Protein AF-A0A0F6AHN9-F1 (afdb_monomer_lite)

Secondary structure (DSSP, 8-state):
------HHHHHHHHHHHHHHHHHHHHHHHHHHHHHHHHHHH--HHHHHHHHHHHHHHHHHHHHHHHHHHHS-HHHHSSHHHHHHHHHHHHHHHHHHHHHHHHHHHHHHHHHHHHHHHHHHHHHHHHHHHIIIIIS-GGG-TT--HHHHHHHTT--HHHHHHHHHHTS--SSHHHHHHHHHHHHHHHHHT-GGGTT--HHHHHHHTT-SSHHHHHHHHHHHHSS-HHHHHHHHS--

Radius of gyration: 36.48 Å; chains: 1; bounding box: 87×46×93 Å

InterPro domains:
  IPR009057 Homedomain-like superfamily [SSF46689] (179-231)
  IPR018060 AraC-like, DNA binding HTH domain [PF12833] (149-231)
  IPR018060 AraC-like, DNA binding HTH domain [PS01124] (129-231)
  IPR018060 AraC-like, DNA binding HTH domain [SM00342] (142-229)
  IPR018062 HTH domain AraC-type, conserved site [PS00041] (180-225)

Foldseek 3Di:
DDPDDCVVVVVVVVVVVVVVVVVVVVVVVVLVVVLVVQCVPDDPVSVVLSVVLVVQLVVLVVVLVVVLVPDPPVCNPPPNVVVSVVVSVVSNVVSVVVSVVVVVVVVVVVVVVVVVVVVVLVVVLVVLCCVCPVVVCLLALPDDLVVVCVVVVHDSVSVQVSCCPVVVAPGPVRSSLLNLLVQLLVLLLDPVNVPPDCQNSCNSSNHPGNPVNQVSNCVNPVDGSVVSSCVNPVD

Structure (mmCIF, N/CA/C/O backbone):
data_AF-A0A0F6AHN9-F1
#
_entry.id   AF-A0A0F6AHN9-F1
#
loop_
_atom_site.group_PDB
_atom_site.id
_atom_site.type_symbol
_atom_site.label_atom_id
_atom_site.label_alt_id
_atom_site.label_comp_id
_atom_site.label_asym_id
_atom_site.label_entity_id
_atom_site.label_seq_id
_atom_site.pdbx_PDB_ins_code
_atom_site.Cartn_x
_atom_site.Cartn_y
_atom_site.Cartn_z
_atom_site.occupancy
_atom_site.B_iso_or_equiv
_atom_site.auth_seq_id
_atom_site.auth_comp_id
_atom_site.auth_asym_id
_atom_site.auth_atom_id
_atom_site.pdbx_PDB_model_num
ATOM 1 N N . MET A 1 1 ? 64.463 35.620 -46.774 1.00 38.00 1 MET A N 1
ATOM 2 C CA . MET A 1 1 ? 63.728 34.362 -47.013 1.00 38.00 1 MET A CA 1
ATOM 3 C C . MET A 1 1 ? 63.941 33.495 -45.772 1.00 38.00 1 MET A C 1
ATOM 5 O O . MET A 1 1 ? 64.991 32.886 -45.654 1.00 38.00 1 MET A O 1
ATOM 9 N N . TRP A 1 2 ? 63.049 33.567 -44.778 1.00 45.78 2 TRP A N 1
ATOM 10 C CA . TRP A 1 2 ? 63.126 32.729 -43.571 1.00 45.78 2 TRP A CA 1
ATOM 11 C C . TRP A 1 2 ? 62.349 31.440 -43.848 1.00 45.78 2 TRP A C 1
ATOM 13 O O . TRP A 1 2 ? 61.128 31.487 -43.983 1.00 45.78 2 TRP A O 1
ATOM 23 N N . GLN A 1 3 ? 63.041 30.309 -43.981 1.00 54.91 3 GLN A N 1
ATOM 24 C CA . GLN A 1 3 ? 62.399 28.996 -43.953 1.00 54.91 3 GLN A CA 1
ATOM 25 C C . GLN A 1 3 ? 62.101 28.675 -42.486 1.00 54.91 3 GLN A C 1
ATOM 27 O O . GLN A 1 3 ? 62.992 28.300 -41.730 1.00 54.91 3 GLN A O 1
ATOM 32 N N . LEU A 1 4 ? 60.860 28.913 -42.057 1.00 57.06 4 LEU A N 1
ATOM 33 C CA . LEU A 1 4 ? 60.370 28.442 -40.763 1.00 57.06 4 LEU A CA 1
ATOM 34 C C . LEU A 1 4 ? 60.454 26.912 -40.754 1.00 57.06 4 LEU A C 1
ATOM 36 O O . LEU A 1 4 ? 59.826 26.252 -41.576 1.00 57.06 4 LEU A O 1
ATOM 40 N N . GLN A 1 5 ? 61.260 26.369 -39.847 1.00 62.03 5 GLN A N 1
ATOM 41 C CA . GLN A 1 5 ? 61.467 24.938 -39.669 1.00 62.03 5 GLN A CA 1
ATOM 42 C C . GLN A 1 5 ? 60.164 24.296 -39.160 1.00 62.03 5 GLN A C 1
ATOM 44 O O . GLN A 1 5 ? 59.741 24.525 -38.027 1.00 62.03 5 GLN A O 1
ATOM 49 N N . THR A 1 6 ? 59.485 23.547 -40.030 1.00 65.75 6 THR A N 1
ATOM 50 C CA . THR A 1 6 ? 58.149 22.961 -39.811 1.00 65.75 6 THR A CA 1
ATOM 51 C C . THR A 1 6 ? 58.178 21.589 -39.121 1.00 65.75 6 THR A C 1
ATOM 53 O O . THR A 1 6 ? 57.131 20.968 -38.954 1.00 65.75 6 THR A O 1
ATOM 56 N N . ASP A 1 7 ? 59.343 21.120 -38.665 1.00 71.19 7 ASP A N 1
ATOM 57 C CA . ASP A 1 7 ? 59.536 19.776 -38.088 1.00 71.19 7 ASP A CA 1
ATOM 58 C C . ASP A 1 7 ? 58.710 19.520 -36.815 1.00 71.19 7 ASP A C 1
ATOM 60 O O . ASP A 1 7 ? 58.308 18.395 -36.526 1.00 71.19 7 ASP A O 1
ATOM 64 N N . TRP A 1 8 ? 58.402 20.566 -36.048 1.00 79.62 8 TRP A N 1
ATOM 65 C CA . TRP A 1 8 ? 57.555 20.439 -34.861 1.00 79.62 8 TRP A CA 1
ATOM 66 C C . TRP A 1 8 ? 56.072 20.244 -35.217 1.00 79.62 8 TRP A C 1
ATOM 68 O O . TRP A 1 8 ? 55.343 19.618 -34.450 1.00 79.62 8 TRP A O 1
ATOM 78 N N . LEU A 1 9 ? 55.623 20.731 -36.383 1.00 74.81 9 LEU A N 1
ATOM 79 C CA . LEU A 1 9 ? 54.243 20.555 -36.850 1.00 74.81 9 LEU A CA 1
ATOM 80 C C . LEU A 1 9 ? 53.981 19.107 -37.257 1.00 74.81 9 LEU A C 1
ATOM 82 O O . LEU A 1 9 ? 52.927 18.570 -36.931 1.00 74.81 9 LEU A O 1
ATOM 86 N N . SER A 1 10 ? 54.929 18.453 -37.930 1.00 74.56 10 SER A N 1
ATOM 87 C CA . SER A 1 10 ? 54.780 17.045 -38.316 1.00 74.56 10 SER A CA 1
ATOM 88 C C . SER A 1 10 ? 54.773 16.126 -37.093 1.00 74.56 10 SER A C 1
ATOM 90 O O . SER A 1 10 ? 53.906 15.261 -36.989 1.00 74.56 10 SER A O 1
ATOM 92 N N . ALA A 1 11 ? 55.660 16.363 -36.120 1.00 77.25 11 ALA A N 1
ATOM 93 C CA . ALA A 1 11 ? 55.652 15.645 -34.847 1.00 77.25 11 ALA A CA 1
ATOM 94 C C . ALA A 1 11 ? 54.325 15.837 -34.087 1.00 77.25 11 ALA A C 1
ATOM 96 O O . ALA A 1 11 ? 53.743 14.866 -33.601 1.00 77.25 11 ALA A O 1
ATOM 97 N N . LEU A 1 12 ? 53.809 17.071 -34.040 1.00 78.44 12 LEU A N 1
ATOM 98 C CA . LEU A 1 12 ? 52.525 17.388 -33.413 1.00 78.44 12 LEU A CA 1
ATOM 99 C C . LEU A 1 12 ? 51.356 16.661 -34.098 1.00 78.44 12 LEU A C 1
ATOM 101 O O . LEU A 1 12 ? 50.512 16.083 -33.415 1.00 78.44 12 LEU A O 1
ATOM 105 N N . ILE A 1 13 ? 51.314 16.658 -35.434 1.00 72.12 13 ILE A N 1
ATOM 106 C CA . ILE A 1 13 ? 50.273 15.973 -36.216 1.00 72.12 13 ILE A CA 1
ATOM 107 C C . ILE A 1 13 ? 50.297 14.463 -35.949 1.00 72.12 13 ILE A C 1
ATOM 109 O O . ILE A 1 13 ? 49.237 13.864 -35.755 1.00 72.12 13 ILE A O 1
ATOM 113 N N . THR A 1 14 ? 51.480 13.849 -35.873 1.00 75.69 14 THR A N 1
ATOM 114 C CA . THR A 1 14 ? 51.617 12.416 -35.572 1.00 75.69 14 THR A CA 1
ATOM 115 C C . THR A 1 14 ? 51.084 12.088 -34.179 1.00 75.69 14 THR A C 1
ATOM 117 O O . THR A 1 14 ? 50.223 11.217 -34.051 1.00 75.69 14 THR A O 1
ATOM 120 N N . VAL A 1 15 ? 51.494 12.839 -33.150 1.00 80.94 15 VAL A N 1
ATOM 121 C CA . VAL A 1 15 ? 51.013 12.644 -31.769 1.00 80.94 15 VAL A CA 1
ATOM 122 C C . VAL A 1 15 ? 49.493 12.836 -31.674 1.00 80.94 15 VAL A C 1
ATOM 124 O O . VAL A 1 15 ? 48.799 12.057 -31.014 1.00 80.94 15 VAL A O 1
ATOM 127 N N . LEU A 1 16 ? 48.938 13.831 -32.369 1.00 70.38 16 LEU A N 1
ATOM 128 C CA . LEU A 1 16 ? 47.488 14.032 -32.442 1.00 70.38 16 LEU A CA 1
ATOM 129 C C . LEU A 1 16 ? 46.780 12.857 -33.135 1.00 70.38 16 LEU A C 1
ATOM 131 O O . LEU A 1 16 ? 45.736 12.407 -32.670 1.00 70.38 16 LEU A O 1
ATOM 135 N N . SER A 1 17 ? 47.350 12.306 -34.207 1.00 69.25 17 SER A N 1
ATOM 136 C CA . SER A 1 17 ? 46.753 11.159 -34.903 1.00 69.25 17 SER A CA 1
ATOM 137 C C . SER A 1 17 ? 46.754 9.883 -34.051 1.00 69.25 17 SER A C 1
ATOM 139 O O . SER A 1 17 ? 45.745 9.176 -33.999 1.00 69.25 17 SER A O 1
ATOM 141 N N . GLU A 1 18 ? 47.839 9.623 -33.317 1.00 77.06 18 GLU A N 1
ATOM 142 C CA . GLU A 1 18 ? 47.951 8.463 -32.429 1.00 77.06 18 GLU A CA 1
ATOM 143 C C . GLU A 1 18 ? 47.018 8.583 -31.220 1.00 77.06 18 GLU A C 1
ATOM 145 O O . GLU A 1 18 ? 46.343 7.621 -30.853 1.00 77.06 18 GLU A O 1
ATOM 150 N N . THR A 1 19 ? 46.896 9.776 -30.632 1.00 73.25 19 THR A N 1
ATOM 151 C CA . THR A 1 19 ? 45.957 10.011 -29.521 1.00 73.25 19 THR A CA 1
ATOM 152 C C . THR A 1 19 ? 44.501 9.849 -29.956 1.00 73.25 19 THR A C 1
ATOM 154 O O . THR A 1 19 ? 43.723 9.223 -29.235 1.00 73.25 19 THR A O 1
ATOM 157 N N . ILE A 1 20 ? 44.127 10.309 -31.155 1.00 72.25 20 ILE A N 1
ATOM 158 C CA . ILE A 1 20 ? 42.795 10.068 -31.738 1.00 72.25 20 ILE A CA 1
ATOM 159 C C . ILE A 1 20 ? 42.558 8.565 -31.975 1.00 72.25 20 ILE A C 1
ATOM 161 O O . ILE A 1 20 ? 41.462 8.062 -31.705 1.00 72.25 20 ILE A O 1
ATOM 165 N N . ALA A 1 21 ? 43.567 7.815 -32.428 1.00 70.44 21 ALA A N 1
ATOM 166 C CA . ALA A 1 21 ? 43.470 6.363 -32.611 1.00 70.44 21 ALA A CA 1
ATOM 167 C C . ALA A 1 21 ? 43.275 5.609 -31.275 1.00 70.44 21 ALA A C 1
ATOM 169 O O . ALA A 1 21 ? 42.463 4.683 -31.176 1.00 70.44 21 ALA A O 1
ATOM 170 N N . ILE A 1 22 ? 43.956 6.037 -30.210 1.00 75.62 22 ILE A N 1
ATOM 171 C CA . ILE A 1 22 ? 43.796 5.460 -28.864 1.00 75.62 22 ILE A CA 1
ATOM 172 C C . ILE A 1 22 ? 42.429 5.833 -28.268 1.00 75.62 22 ILE A C 1
ATOM 174 O O . ILE A 1 22 ? 41.749 4.991 -27.684 1.00 75.62 22 ILE A O 1
ATOM 178 N N . LEU A 1 23 ? 41.977 7.074 -28.454 1.00 65.44 23 LEU A N 1
ATOM 179 C CA . LEU A 1 23 ? 40.663 7.520 -27.981 1.00 65.44 23 LEU A CA 1
ATOM 180 C C . LEU A 1 23 ? 39.518 6.802 -28.708 1.00 65.44 23 LEU A C 1
ATOM 182 O O . LEU A 1 23 ? 38.562 6.372 -28.066 1.00 65.44 23 LEU A O 1
ATOM 186 N N . SER A 1 24 ? 39.622 6.616 -30.026 1.00 71.94 24 SER A N 1
ATOM 187 C CA . SER A 1 24 ? 38.607 5.904 -30.819 1.00 71.94 24 SER A CA 1
ATOM 188 C C . SER A 1 24 ? 38.522 4.416 -30.467 1.00 71.94 24 SER A C 1
ATOM 190 O O . SER A 1 24 ? 37.421 3.889 -30.287 1.00 71.94 24 SER A O 1
ATOM 192 N N . SER A 1 25 ? 39.663 3.746 -30.276 1.00 74.19 25 SER A N 1
ATOM 193 C CA . SER A 1 25 ? 39.696 2.363 -29.778 1.00 74.19 25 SER A CA 1
ATOM 194 C C . SER A 1 25 ? 39.172 2.247 -28.339 1.00 74.19 25 SER A C 1
ATOM 196 O O . SER A 1 25 ? 38.421 1.318 -28.034 1.00 74.19 25 SER A O 1
ATOM 198 N N . GLY A 1 26 ? 39.453 3.229 -27.477 1.00 74.75 26 GLY A N 1
ATOM 199 C CA . GLY A 1 26 ? 38.872 3.328 -26.136 1.00 74.75 26 GLY A CA 1
ATOM 200 C C . GLY A 1 26 ? 37.348 3.495 -26.143 1.00 74.75 26 GLY A C 1
ATOM 201 O O . GLY A 1 26 ? 36.651 2.824 -25.380 1.00 74.75 26 GLY A O 1
ATOM 202 N N . MET A 1 27 ? 36.804 4.325 -27.039 1.00 72.12 27 MET A N 1
ATOM 203 C CA . MET A 1 27 ? 35.352 4.495 -27.179 1.00 72.12 27 MET A CA 1
ATOM 204 C C . MET A 1 27 ? 34.653 3.212 -27.639 1.00 72.12 27 MET A C 1
ATOM 206 O O . MET A 1 27 ? 33.570 2.905 -27.143 1.00 72.12 27 MET A O 1
ATOM 210 N N . LEU A 1 28 ? 35.274 2.433 -28.529 1.00 71.44 28 LEU A N 1
ATOM 211 C CA . LEU A 1 28 ? 34.763 1.123 -28.952 1.00 71.44 28 LEU A CA 1
ATOM 212 C C . LEU A 1 28 ? 34.687 0.134 -27.781 1.00 71.44 28 LEU A C 1
ATOM 214 O O . LEU A 1 28 ? 33.677 -0.552 -27.618 1.00 71.44 28 LEU A O 1
ATOM 218 N N . ILE A 1 29 ? 35.721 0.097 -26.936 1.00 74.88 29 ILE A N 1
ATOM 219 C CA . ILE A 1 29 ? 35.755 -0.760 -25.742 1.00 74.88 29 ILE A CA 1
ATOM 220 C C . ILE A 1 29 ? 34.685 -0.328 -24.736 1.00 74.88 29 ILE A C 1
ATOM 222 O O . ILE A 1 29 ? 33.989 -1.181 -24.191 1.00 74.88 29 ILE A O 1
ATOM 226 N N . LEU A 1 30 ? 34.506 0.978 -24.517 1.00 72.06 30 LEU A N 1
ATOM 227 C CA . LEU A 1 30 ? 33.471 1.499 -23.622 1.00 72.06 30 LEU A CA 1
ATOM 228 C C . LEU A 1 30 ? 32.062 1.215 -24.147 1.00 72.06 30 LEU A C 1
ATOM 230 O O . LEU A 1 30 ? 31.221 0.756 -23.380 1.00 72.06 30 LEU A O 1
ATOM 234 N N . ALA A 1 31 ? 31.815 1.404 -25.446 1.00 70.12 31 ALA A N 1
ATOM 235 C CA . ALA A 1 31 ? 30.532 1.085 -26.069 1.00 70.12 31 ALA A CA 1
ATOM 236 C C . ALA A 1 31 ? 30.208 -0.416 -25.964 1.00 70.12 31 ALA A C 1
ATOM 238 O O . ALA A 1 31 ? 29.073 -0.793 -25.659 1.00 70.12 31 ALA A O 1
ATOM 239 N N . PHE A 1 32 ? 31.212 -1.276 -26.160 1.00 73.25 32 PHE A N 1
ATOM 240 C CA . PHE A 1 32 ? 31.074 -2.720 -25.983 1.00 73.25 32 PHE A CA 1
ATOM 241 C C . PHE A 1 32 ? 30.826 -3.097 -24.515 1.00 73.25 32 PHE A C 1
ATOM 243 O O . PHE A 1 32 ? 29.909 -3.863 -24.215 1.00 73.25 32 PHE A O 1
ATOM 250 N N . TRP A 1 33 ? 31.603 -2.529 -23.591 1.00 76.75 33 TRP A N 1
ATOM 251 C CA . TRP A 1 33 ? 31.489 -2.776 -22.155 1.00 76.75 33 TRP A CA 1
ATOM 252 C C . TRP A 1 33 ? 30.146 -2.308 -21.592 1.00 76.75 33 TRP A C 1
ATOM 254 O O . TRP A 1 33 ? 29.514 -3.017 -20.809 1.00 76.75 33 TRP A O 1
ATOM 264 N N . GLU A 1 34 ? 29.671 -1.138 -22.013 1.00 74.00 34 GLU A N 1
ATOM 265 C CA . GLU A 1 34 ? 28.370 -0.610 -21.619 1.00 74.00 34 GLU A CA 1
ATOM 266 C C . GLU A 1 34 ? 27.237 -1.466 -22.195 1.00 74.00 34 GLU A C 1
ATOM 268 O O . GLU A 1 34 ? 26.322 -1.844 -21.461 1.00 74.00 34 GLU A O 1
ATOM 273 N N . GLY A 1 35 ? 27.342 -1.886 -23.461 1.00 69.81 35 GLY A N 1
ATOM 274 C CA . GLY A 1 35 ? 26.417 -2.848 -24.062 1.00 69.81 35 GLY A CA 1
ATOM 275 C C . GLY A 1 35 ? 26.351 -4.169 -23.285 1.00 69.81 35 GLY A C 1
ATOM 276 O O . GLY A 1 35 ? 25.259 -4.652 -22.973 1.00 69.81 35 GLY A O 1
ATOM 277 N N . TYR A 1 36 ? 27.505 -4.719 -22.900 1.00 71.75 36 TYR A N 1
ATOM 278 C CA . TYR A 1 36 ? 27.616 -5.955 -22.121 1.00 71.75 36 TYR A CA 1
ATOM 279 C C . TYR A 1 36 ? 27.039 -5.817 -20.702 1.00 71.75 36 TYR A C 1
ATOM 281 O O . TYR A 1 36 ? 26.213 -6.631 -20.274 1.00 71.75 36 TYR A O 1
ATOM 289 N N . ARG A 1 37 ? 27.411 -4.751 -19.985 1.00 73.88 37 ARG A N 1
ATOM 290 C CA . ARG A 1 37 ? 26.926 -4.453 -18.628 1.00 73.88 37 ARG A CA 1
ATOM 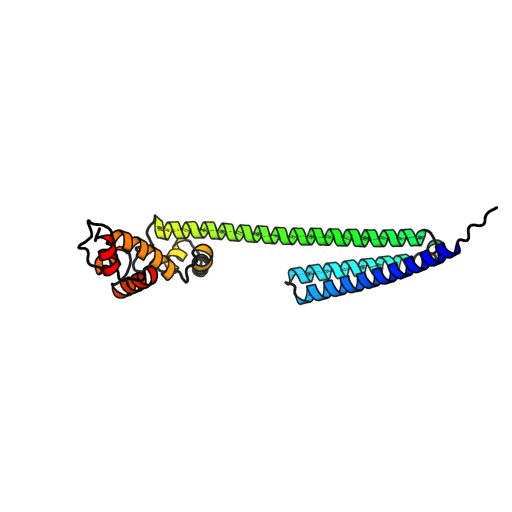291 C C . ARG A 1 37 ? 25.412 -4.246 -18.601 1.00 73.88 37 ARG A C 1
ATOM 293 O O . ARG A 1 37 ? 24.737 -4.724 -17.681 1.00 73.88 37 ARG A O 1
ATOM 300 N N . VAL A 1 38 ? 24.867 -3.549 -19.598 1.00 65.75 38 VAL A N 1
ATOM 301 C CA . VAL A 1 38 ? 23.418 -3.360 -19.711 1.00 65.75 38 VAL A CA 1
ATOM 302 C C . VAL A 1 38 ? 22.744 -4.697 -20.008 1.00 65.75 38 VAL A C 1
ATOM 304 O O . VAL A 1 38 ? 21.758 -5.009 -19.355 1.00 65.75 38 VAL A O 1
ATOM 307 N N . LEU A 1 39 ? 23.290 -5.557 -20.876 1.00 65.94 39 LEU A N 1
ATOM 308 C CA . LEU A 1 39 ? 22.703 -6.881 -21.134 1.00 65.94 39 LEU A CA 1
ATOM 309 C C . LEU A 1 39 ? 22.625 -7.777 -19.882 1.00 65.94 39 LEU A C 1
ATOM 311 O O . LEU A 1 39 ? 21.668 -8.549 -19.744 1.00 65.94 39 LEU A O 1
ATOM 315 N N . GLN A 1 40 ? 23.599 -7.684 -18.973 1.00 65.31 40 GLN A N 1
ATOM 316 C CA . GLN A 1 40 ? 23.618 -8.473 -17.735 1.00 65.31 40 GLN A CA 1
ATOM 317 C C . GLN A 1 40 ? 22.621 -7.990 -16.674 1.00 65.31 40 GLN A C 1
ATOM 319 O O . GLN A 1 40 ? 22.058 -8.821 -15.969 1.00 65.31 40 GLN A O 1
ATOM 324 N N . SER A 1 41 ? 22.383 -6.680 -16.566 1.00 56.38 41 SER A N 1
ATOM 325 C CA . SER A 1 41 ? 21.564 -6.092 -15.489 1.00 56.38 41 SER A CA 1
ATOM 326 C C . SER A 1 41 ? 20.163 -5.628 -15.922 1.00 56.38 41 SER A C 1
ATOM 328 O O . SER A 1 41 ? 19.405 -5.111 -15.105 1.00 56.38 41 SER A O 1
ATOM 330 N N . ALA A 1 42 ? 19.800 -5.818 -17.194 1.00 59.03 42 ALA A N 1
ATOM 331 C CA . ALA A 1 42 ? 18.591 -5.255 -17.791 1.00 59.03 42 ALA A CA 1
ATOM 332 C C . ALA A 1 42 ? 17.332 -6.135 -17.726 1.00 59.03 42 ALA A C 1
ATOM 334 O O . ALA A 1 42 ? 17.351 -7.330 -18.032 1.00 59.03 42 ALA A O 1
ATOM 335 N N . ASN A 1 43 ? 16.193 -5.465 -17.525 1.00 64.56 43 ASN A N 1
ATOM 336 C CA . ASN A 1 43 ? 14.857 -5.985 -17.833 1.00 64.56 43 ASN A CA 1
ATOM 337 C C . ASN A 1 43 ? 14.710 -6.310 -19.338 1.00 64.56 43 ASN A C 1
ATOM 339 O O . ASN A 1 43 ? 15.402 -5.739 -20.185 1.00 64.56 43 ASN A O 1
ATOM 343 N N . MET A 1 44 ? 13.762 -7.184 -19.705 1.00 63.41 44 MET A N 1
ATOM 344 C CA . MET A 1 44 ? 13.571 -7.666 -21.091 1.00 63.41 44 MET A CA 1
ATOM 345 C C . MET A 1 44 ? 13.459 -6.540 -22.136 1.00 63.41 44 MET A C 1
ATOM 347 O O . MET A 1 44 ? 13.977 -6.669 -23.244 1.00 63.41 44 MET A O 1
ATOM 351 N N . THR A 1 45 ? 12.835 -5.414 -21.784 1.00 65.50 45 THR A N 1
ATOM 352 C CA . THR A 1 45 ? 12.731 -4.227 -22.649 1.00 65.50 45 THR A CA 1
ATOM 353 C C . THR A 1 45 ? 14.084 -3.542 -22.863 1.00 65.50 45 THR A C 1
ATOM 355 O O . THR A 1 45 ? 14.440 -3.215 -23.992 1.00 65.50 45 THR A O 1
ATOM 358 N N . GLN A 1 46 ? 14.879 -3.378 -21.804 1.00 66.50 46 GLN A N 1
ATOM 359 C CA . GLN A 1 46 ? 16.205 -2.759 -21.878 1.00 66.50 46 GLN A CA 1
ATOM 360 C C . GLN A 1 46 ? 17.183 -3.615 -22.696 1.00 66.50 46 GLN A C 1
ATOM 362 O O . GLN A 1 46 ? 17.930 -3.070 -23.503 1.00 66.50 46 GLN A O 1
ATOM 367 N N . ARG A 1 47 ? 17.106 -4.950 -22.591 1.00 67.94 47 ARG A N 1
ATOM 368 C CA . ARG A 1 47 ? 17.881 -5.863 -23.451 1.00 67.94 47 ARG A CA 1
ATOM 369 C C . ARG A 1 47 ? 17.576 -5.668 -24.935 1.00 67.94 47 ARG A C 1
ATOM 371 O O . ARG A 1 47 ? 18.503 -5.598 -25.736 1.00 67.94 47 ARG A O 1
ATOM 378 N N . LYS A 1 48 ? 16.295 -5.548 -25.309 1.00 71.50 48 LYS A N 1
ATOM 379 C CA . LYS A 1 48 ? 15.896 -5.290 -26.705 1.00 71.50 48 LYS A CA 1
ATOM 380 C C . LYS A 1 48 ? 16.454 -3.961 -27.217 1.00 71.50 48 LYS A C 1
ATOM 382 O O . LYS A 1 48 ? 16.981 -3.924 -28.321 1.00 71.50 48 LYS A O 1
ATOM 387 N N . ILE A 1 49 ? 16.405 -2.904 -26.405 1.00 69.25 49 ILE A N 1
ATOM 388 C CA . ILE A 1 49 ? 16.950 -1.582 -26.757 1.00 69.25 49 ILE A CA 1
ATOM 389 C C . ILE A 1 49 ? 18.465 -1.649 -26.983 1.00 69.25 49 ILE A C 1
ATOM 391 O O . ILE A 1 49 ? 18.957 -1.152 -27.993 1.00 69.25 49 ILE A O 1
ATOM 395 N N . THR A 1 50 ? 19.201 -2.303 -26.084 1.00 73.19 50 THR A N 1
ATOM 396 C CA . THR A 1 50 ? 20.653 -2.470 -26.223 1.00 73.19 50 THR A CA 1
ATOM 397 C C . THR A 1 50 ? 21.021 -3.311 -27.443 1.00 73.19 50 THR A C 1
ATOM 399 O O . THR A 1 50 ? 21.979 -2.980 -28.136 1.00 73.19 50 THR A O 1
ATOM 402 N N . MET A 1 51 ? 20.244 -4.353 -27.763 1.00 70.62 51 MET A N 1
ATOM 403 C CA . MET A 1 51 ? 20.445 -5.136 -28.988 1.00 70.62 51 MET A CA 1
ATOM 404 C C . MET A 1 51 ? 20.189 -4.308 -30.253 1.00 70.62 51 MET A C 1
ATOM 406 O O . MET A 1 51 ? 20.991 -4.365 -31.182 1.00 70.62 51 MET A O 1
ATOM 410 N N . VAL A 1 52 ? 19.126 -3.494 -30.279 1.00 74.06 52 VAL A N 1
ATOM 411 C CA . VAL A 1 52 ? 18.855 -2.576 -31.398 1.00 74.06 52 VAL A CA 1
ATOM 412 C C . VAL A 1 52 ? 20.003 -1.577 -31.560 1.00 74.06 52 VAL A C 1
ATOM 414 O O . VAL A 1 52 ? 20.500 -1.411 -32.672 1.00 74.06 52 VAL A O 1
ATOM 417 N N . TYR A 1 53 ? 20.502 -0.991 -30.468 1.00 75.38 53 TYR A N 1
ATOM 418 C CA . TYR A 1 53 ? 21.659 -0.093 -30.509 1.00 75.38 53 TYR A CA 1
ATOM 419 C C . TYR A 1 53 ? 22.904 -0.771 -31.086 1.00 75.38 53 TYR A C 1
ATOM 421 O O . TYR A 1 53 ? 23.472 -0.273 -32.059 1.00 75.38 53 TYR A O 1
ATOM 429 N N . LEU A 1 54 ? 23.286 -1.932 -30.544 1.00 75.38 54 LEU A N 1
ATOM 430 C CA . LEU A 1 54 ? 24.466 -2.666 -30.998 1.00 75.38 54 LEU A CA 1
ATOM 431 C C . LEU A 1 54 ? 24.344 -3.042 -32.481 1.00 75.38 54 LEU A C 1
ATOM 433 O O . LEU A 1 54 ? 25.300 -2.889 -33.236 1.00 75.38 54 LEU A O 1
ATOM 437 N N . SER A 1 55 ? 23.151 -3.457 -32.919 1.00 78.38 55 SER A N 1
ATOM 438 C CA . SER A 1 55 ? 22.891 -3.753 -34.331 1.00 78.38 55 SER A CA 1
ATOM 439 C C . SER A 1 55 ? 22.997 -2.509 -35.221 1.00 78.38 55 SER A C 1
ATOM 441 O O . SER A 1 55 ? 23.633 -2.573 -36.268 1.00 78.38 55 SER A O 1
ATOM 443 N N . SER A 1 56 ? 22.469 -1.356 -34.791 1.00 74.50 56 SER A N 1
ATOM 444 C CA . SER A 1 56 ? 22.567 -0.097 -35.543 1.00 74.50 56 SER A CA 1
ATOM 445 C C . SER A 1 56 ? 24.010 0.405 -35.652 1.00 74.50 56 SER A C 1
ATOM 447 O O . SER A 1 56 ? 24.425 0.885 -36.706 1.00 74.50 56 SER A O 1
ATOM 449 N N . PHE A 1 57 ? 24.801 0.214 -34.594 1.00 73.75 57 PHE A N 1
ATOM 450 C CA . PHE A 1 57 ? 26.218 0.554 -34.562 1.00 73.75 57 PHE A CA 1
ATOM 451 C C . PHE A 1 57 ? 27.033 -0.342 -35.504 1.00 73.75 57 PHE A C 1
ATOM 453 O O . PHE A 1 57 ? 27.830 0.155 -36.298 1.00 73.75 57 PHE A O 1
ATOM 460 N N . LEU A 1 58 ? 26.778 -1.654 -35.492 1.00 75.69 58 LEU A N 1
ATOM 461 C CA . LEU A 1 58 ? 27.409 -2.593 -36.423 1.00 75.69 58 LEU A CA 1
ATOM 462 C C . LEU A 1 58 ? 27.051 -2.282 -37.881 1.00 75.69 58 LEU A C 1
ATOM 464 O O . LEU A 1 58 ? 27.935 -2.268 -38.733 1.00 75.69 58 LEU A O 1
ATOM 468 N N . VAL A 1 59 ? 25.783 -1.973 -38.167 1.00 78.38 59 VAL A N 1
ATOM 469 C CA . VAL A 1 59 ? 25.341 -1.565 -39.511 1.00 78.38 59 VAL A CA 1
ATOM 470 C C . VAL A 1 59 ? 26.044 -0.280 -39.957 1.00 78.38 59 VAL A C 1
ATOM 472 O O . VAL A 1 59 ? 26.477 -0.200 -41.105 1.00 78.38 59 VAL A O 1
ATOM 475 N N . SER A 1 60 ? 26.228 0.694 -39.060 1.00 71.81 60 SER A N 1
ATOM 476 C CA . SER A 1 60 ? 27.002 1.908 -39.350 1.00 71.81 60 SER A CA 1
ATOM 477 C C . SER A 1 60 ? 28.447 1.586 -39.733 1.00 71.81 60 SER A C 1
ATOM 479 O O . SER A 1 60 ? 28.942 2.105 -40.731 1.00 71.81 60 SER A O 1
ATOM 481 N N . ILE A 1 61 ? 29.124 0.722 -38.969 1.00 72.94 61 ILE A N 1
ATOM 482 C CA . ILE A 1 61 ? 30.514 0.325 -39.247 1.00 72.94 61 ILE A CA 1
ATOM 483 C C . ILE A 1 61 ? 30.611 -0.379 -40.604 1.00 72.94 61 ILE A C 1
ATOM 485 O O . ILE A 1 61 ? 31.460 -0.027 -41.423 1.00 72.94 61 ILE A O 1
ATOM 489 N N . ILE A 1 62 ? 29.722 -1.342 -40.861 1.00 76.12 62 ILE A N 1
ATOM 490 C CA . ILE A 1 62 ? 29.703 -2.110 -42.112 1.00 76.12 62 ILE A CA 1
ATOM 491 C C . ILE A 1 62 ? 29.426 -1.191 -43.307 1.00 76.12 62 ILE A C 1
ATOM 493 O O . ILE A 1 62 ? 30.095 -1.311 -44.329 1.00 76.12 62 ILE A O 1
ATOM 497 N N . SER A 1 63 ? 28.490 -0.246 -43.173 1.00 75.19 63 SER A N 1
ATOM 498 C CA . SER A 1 63 ? 28.177 0.737 -44.216 1.00 75.19 63 SER A CA 1
ATOM 499 C C . SER A 1 63 ? 29.405 1.574 -44.589 1.00 75.19 63 SER A C 1
ATOM 501 O O . SER A 1 63 ? 29.760 1.667 -45.763 1.00 75.19 63 SER A O 1
ATOM 503 N N . VAL A 1 64 ? 30.127 2.099 -43.591 1.00 71.00 64 VAL A N 1
ATOM 504 C CA . VAL A 1 64 ? 31.357 2.879 -43.813 1.00 71.00 64 VAL A CA 1
ATOM 505 C C . VAL A 1 64 ? 32.447 2.030 -44.477 1.00 71.00 64 VAL A C 1
ATOM 507 O O . VAL A 1 64 ? 33.083 2.492 -45.424 1.00 71.00 64 VAL A O 1
ATOM 510 N N . MET A 1 65 ? 32.634 0.778 -44.039 1.00 73.44 65 MET A N 1
ATOM 511 C CA . MET A 1 65 ? 33.597 -0.142 -44.659 1.00 73.44 65 MET A CA 1
ATOM 512 C C . MET A 1 65 ? 33.251 -0.448 -46.123 1.00 73.44 65 MET A C 1
ATOM 514 O O . MET A 1 65 ? 34.138 -0.454 -46.975 1.00 73.44 65 MET A O 1
ATOM 518 N N . LEU A 1 66 ? 31.974 -0.673 -46.435 1.00 76.69 66 LEU A N 1
ATOM 519 C CA . LEU A 1 66 ? 31.522 -1.026 -47.782 1.00 76.69 66 LEU A CA 1
ATOM 520 C C . LEU A 1 66 ? 31.681 0.148 -48.757 1.00 76.69 66 LEU A C 1
ATOM 522 O O . LEU A 1 66 ? 32.142 -0.043 -49.885 1.00 76.69 66 LEU A O 1
ATOM 526 N N . ILE A 1 67 ? 31.377 1.369 -48.306 1.00 72.81 67 ILE A N 1
ATOM 527 C CA . ILE A 1 67 ? 31.593 2.589 -49.093 1.00 72.81 67 ILE A CA 1
ATOM 528 C C . ILE A 1 67 ? 33.094 2.812 -49.335 1.00 72.81 67 ILE A C 1
ATOM 530 O O . ILE A 1 67 ? 33.486 3.103 -50.463 1.00 72.81 67 ILE A O 1
ATOM 534 N N . ALA A 1 68 ? 33.941 2.612 -48.319 1.00 69.81 68 ALA A N 1
ATOM 535 C CA . ALA A 1 68 ? 35.391 2.769 -48.451 1.00 69.81 68 ALA A CA 1
ATOM 536 C C . ALA A 1 68 ? 36.013 1.789 -49.463 1.00 69.81 68 ALA A C 1
ATOM 538 O O . ALA A 1 68 ? 36.925 2.164 -50.195 1.00 69.81 68 ALA A O 1
ATOM 539 N N . VAL A 1 69 ? 35.508 0.552 -49.534 1.00 74.62 69 VAL A N 1
ATOM 540 C CA . VAL A 1 69 ? 35.962 -0.459 -50.509 1.00 74.62 69 VAL A CA 1
ATOM 541 C C . VAL A 1 69 ? 35.440 -0.178 -51.923 1.00 74.62 69 VAL A C 1
ATOM 543 O O . VAL A 1 69 ? 36.113 -0.501 -52.898 1.00 74.62 69 VAL A O 1
ATOM 546 N N . SER A 1 70 ? 34.255 0.424 -52.045 1.00 76.19 70 SER A N 1
ATOM 547 C CA . SER A 1 70 ? 33.616 0.705 -53.340 1.00 76.19 70 SER A CA 1
ATOM 548 C C . SER A 1 70 ? 34.149 1.971 -54.023 1.00 76.19 70 SER A C 1
ATOM 550 O O . SER A 1 70 ? 33.882 2.184 -55.206 1.00 76.19 70 SER A O 1
ATOM 552 N N . LEU A 1 71 ? 34.879 2.824 -53.297 1.00 76.81 71 LEU A N 1
ATOM 553 C CA . LEU A 1 71 ? 35.399 4.084 -53.819 1.00 76.81 71 LEU A CA 1
ATOM 554 C C . LEU A 1 71 ? 36.696 3.848 -54.623 1.00 76.81 71 LEU A C 1
ATOM 556 O O . LEU A 1 71 ? 37.604 3.173 -54.129 1.00 76.81 71 LEU A O 1
ATOM 560 N N . PRO A 1 72 ? 36.833 4.397 -55.847 1.00 79.81 72 PRO A N 1
ATOM 561 C CA . PRO A 1 72 ? 38.074 4.292 -56.612 1.00 79.81 72 PRO A CA 1
ATOM 562 C C . PRO A 1 72 ? 39.246 4.895 -55.827 1.00 79.81 72 PRO A C 1
ATOM 564 O O . PRO A 1 72 ? 39.097 5.920 -55.159 1.00 79.81 72 PRO A O 1
ATOM 567 N N . LYS A 1 73 ? 40.419 4.249 -55.908 1.00 73.50 73 LYS A N 1
ATOM 568 C CA . LYS A 1 73 ? 41.593 4.557 -55.069 1.00 73.50 73 LYS A CA 1
ATOM 569 C C . LYS A 1 73 ? 42.010 6.031 -55.132 1.00 73.50 73 LYS A C 1
ATOM 571 O O . LYS A 1 73 ? 42.421 6.565 -54.110 1.00 73.50 73 LYS A O 1
ATOM 576 N N . ASP A 1 74 ? 41.807 6.683 -56.275 1.00 70.56 74 ASP A N 1
ATOM 577 C CA . ASP A 1 74 ? 42.142 8.093 -56.504 1.00 70.56 74 ASP A CA 1
ATOM 578 C C . ASP A 1 74 ? 41.258 9.068 -55.702 1.00 70.56 74 ASP A C 1
ATOM 580 O O . ASP A 1 74 ? 41.730 10.122 -55.289 1.00 70.56 74 ASP A O 1
ATOM 584 N N . LEU A 1 75 ? 39.993 8.710 -55.431 1.00 65.06 75 LEU A N 1
ATOM 585 C CA . LEU A 1 75 ? 39.087 9.477 -54.558 1.00 65.06 75 LEU A CA 1
ATOM 586 C C . LEU A 1 75 ? 39.174 9.048 -53.086 1.00 65.06 75 LEU A C 1
ATOM 588 O O . LEU A 1 75 ? 38.807 9.815 -52.195 1.00 65.06 75 LEU A O 1
ATOM 592 N N . ALA A 1 76 ? 39.635 7.824 -52.818 1.00 63.25 76 ALA A N 1
ATOM 593 C CA . ALA A 1 76 ? 39.836 7.324 -51.458 1.00 63.25 76 ALA A CA 1
ATOM 594 C C . ALA A 1 76 ? 41.055 7.965 -50.770 1.00 63.25 76 ALA A C 1
ATOM 596 O O . ALA A 1 76 ? 41.127 8.008 -49.539 1.00 63.25 76 ALA A O 1
ATOM 597 N N . THR A 1 77 ? 42.004 8.487 -51.547 1.00 64.25 77 THR A N 1
ATOM 598 C CA . THR A 1 77 ? 43.162 9.236 -51.053 1.00 64.25 77 THR A CA 1
ATOM 599 C C . THR A 1 77 ? 42.930 10.741 -51.206 1.00 64.25 77 THR A C 1
ATOM 601 O O . THR A 1 77 ? 42.895 11.242 -52.322 1.00 64.25 77 THR A O 1
ATOM 604 N N . GLY A 1 78 ? 42.779 11.472 -50.095 1.00 71.31 78 GLY A N 1
ATOM 605 C CA . GLY A 1 78 ? 42.573 12.931 -50.087 1.00 71.31 78 GLY A CA 1
ATOM 606 C C . GLY A 1 78 ? 41.246 13.347 -49.443 1.00 71.31 78 GLY A C 1
ATOM 607 O O . GLY A 1 78 ? 40.832 12.747 -48.449 1.00 71.31 78 GLY A O 1
ATOM 608 N N . GLU A 1 79 ? 40.572 14.349 -50.020 1.00 71.50 79 GLU A N 1
ATOM 609 C CA . GLU A 1 79 ? 39.338 14.958 -49.483 1.00 71.50 79 GLU A CA 1
ATOM 610 C C . GLU A 1 79 ? 38.179 13.955 -49.321 1.00 71.50 79 GLU A C 1
ATOM 612 O O . GLU A 1 79 ? 37.394 14.050 -48.378 1.00 71.50 79 GLU A O 1
ATOM 617 N N . GLY A 1 80 ? 38.086 12.935 -50.184 1.00 73.12 80 GLY A N 1
ATOM 618 C CA . GLY A 1 80 ? 37.036 11.911 -50.098 1.00 73.12 80 GLY A CA 1
ATOM 619 C C . GLY A 1 80 ? 37.073 11.110 -48.791 1.00 73.12 80 GLY A C 1
ATOM 620 O O . GLY A 1 80 ? 36.024 10.759 -48.249 1.00 73.12 80 GLY A O 1
ATOM 621 N N . ARG A 1 81 ? 38.265 10.889 -48.219 1.00 70.19 81 ARG A N 1
ATOM 622 C CA . ARG A 1 81 ? 38.420 10.233 -46.910 1.00 70.19 81 ARG A CA 1
ATOM 623 C C . ARG A 1 81 ? 37.826 11.076 -45.784 1.00 70.19 81 ARG A C 1
ATOM 625 O O . ARG A 1 81 ? 37.228 10.527 -44.862 1.00 70.19 81 ARG A O 1
ATOM 632 N N . GLU A 1 82 ? 37.983 12.393 -45.850 1.00 74.31 82 GLU A N 1
ATOM 633 C CA . GLU A 1 82 ? 37.487 13.314 -44.823 1.00 74.31 82 GLU A CA 1
ATOM 634 C C . GLU A 1 82 ? 35.957 13.352 -44.820 1.00 74.31 82 GLU A C 1
ATOM 636 O O . GLU A 1 82 ? 35.338 13.211 -43.764 1.00 74.31 82 GLU A O 1
ATOM 641 N N . TRP A 1 83 ? 35.337 13.402 -46.001 1.00 77.75 83 TRP A N 1
ATOM 642 C CA . TRP A 1 83 ? 33.881 13.325 -46.135 1.00 77.75 83 TRP A CA 1
ATOM 643 C C . TRP A 1 83 ? 33.299 11.998 -45.634 1.00 77.75 83 TRP A C 1
ATOM 645 O O . TRP A 1 83 ? 32.248 12.001 -44.990 1.00 77.75 83 TRP A O 1
ATOM 655 N N . LEU A 1 84 ? 33.990 10.872 -45.850 1.00 74.44 84 LEU A N 1
ATOM 656 C CA . LEU A 1 84 ? 33.579 9.573 -45.301 1.00 74.44 84 LEU A CA 1
ATOM 657 C C . LEU A 1 84 ? 33.607 9.551 -43.772 1.00 74.44 84 LEU A C 1
ATOM 659 O O . LEU A 1 84 ? 32.697 9.012 -43.138 1.00 74.44 84 LEU A O 1
ATOM 663 N N . VAL A 1 85 ? 34.632 10.158 -43.176 1.00 73.00 85 VAL A N 1
ATOM 664 C CA . VAL A 1 85 ? 34.761 10.263 -41.720 1.00 73.00 85 VAL A CA 1
ATOM 665 C C . VAL A 1 85 ? 33.657 11.153 -41.144 1.00 73.00 85 VAL A C 1
ATOM 667 O O . VAL A 1 85 ? 33.008 10.769 -40.171 1.00 73.00 85 VAL A O 1
ATOM 670 N N . VAL A 1 86 ? 33.377 12.300 -41.770 1.00 79.31 86 VAL A N 1
ATOM 671 C CA . VAL A 1 86 ? 32.270 13.183 -41.366 1.00 79.31 86 VAL A CA 1
ATOM 672 C C . VAL A 1 86 ? 30.932 12.446 -41.455 1.00 79.31 86 VAL A C 1
ATOM 674 O O . VAL A 1 86 ? 30.154 12.471 -40.500 1.00 79.31 86 VAL A O 1
ATOM 677 N N . PHE A 1 87 ? 30.687 11.723 -42.550 1.00 78.75 87 PHE A N 1
ATOM 678 C CA . PHE A 1 87 ? 29.476 10.921 -42.718 1.00 78.75 87 PHE A CA 1
ATOM 679 C C . PHE A 1 87 ? 29.320 9.880 -41.599 1.00 78.75 87 PHE A C 1
ATOM 681 O O . PHE A 1 87 ? 28.263 9.816 -40.967 1.00 78.75 87 PHE A O 1
ATOM 688 N N . ALA A 1 88 ? 30.386 9.141 -41.277 1.00 74.56 88 ALA A N 1
ATOM 689 C CA . ALA A 1 88 ? 30.390 8.167 -40.187 1.00 74.56 88 ALA A CA 1
ATOM 690 C C . ALA A 1 88 ? 30.035 8.804 -38.831 1.00 74.56 88 ALA A C 1
ATOM 692 O O . ALA A 1 88 ? 29.171 8.294 -38.113 1.00 74.56 88 ALA A O 1
ATOM 693 N N . TYR A 1 89 ? 30.641 9.950 -38.501 1.00 76.62 89 TYR A N 1
ATOM 694 C CA . TYR A 1 89 ? 30.340 10.661 -37.256 1.00 76.62 89 TYR A CA 1
ATOM 695 C C . TYR A 1 89 ? 28.897 11.165 -37.204 1.00 76.62 89 TYR A C 1
ATOM 697 O O . TYR A 1 89 ? 28.250 11.034 -36.163 1.00 76.62 89 TYR A O 1
ATOM 705 N N . THR A 1 90 ? 28.356 11.687 -38.310 1.00 79.56 90 THR A N 1
ATOM 706 C CA . THR A 1 90 ? 26.955 12.142 -38.338 1.00 79.56 90 THR A CA 1
ATOM 707 C C . THR A 1 90 ? 25.967 10.993 -38.140 1.00 79.56 90 THR A C 1
ATOM 709 O O . THR A 1 90 ? 24.979 11.157 -37.426 1.00 79.56 90 THR A O 1
ATOM 712 N N . LEU A 1 91 ? 26.256 9.810 -38.690 1.00 77.50 91 LEU A N 1
ATOM 713 C CA . LEU A 1 91 ? 25.401 8.633 -38.555 1.00 77.50 91 LEU A CA 1
ATOM 714 C C . LEU A 1 91 ? 25.404 8.113 -37.110 1.00 77.50 91 LEU A C 1
ATOM 716 O O . LEU A 1 91 ? 24.331 7.900 -36.543 1.00 77.50 91 LEU A O 1
ATOM 720 N N . ILE A 1 92 ? 26.582 8.026 -36.479 1.00 77.06 92 ILE A N 1
ATOM 721 C CA . ILE A 1 92 ? 26.719 7.675 -35.054 1.00 77.06 92 ILE A CA 1
ATOM 722 C C . ILE A 1 92 ? 25.999 8.699 -34.168 1.00 77.06 92 ILE A C 1
ATOM 724 O O . ILE A 1 92 ? 25.313 8.336 -33.209 1.00 77.06 92 ILE A O 1
ATOM 728 N N . PHE A 1 93 ? 26.125 9.989 -34.480 1.00 78.75 93 PHE A N 1
ATOM 729 C CA . PHE A 1 93 ? 25.465 11.053 -33.732 1.00 78.75 93 PHE A CA 1
ATOM 730 C C . PHE A 1 93 ? 23.935 10.940 -33.824 1.00 78.75 93 PHE A C 1
ATOM 732 O O . PHE A 1 93 ? 23.253 10.977 -32.798 1.00 78.75 93 PHE A O 1
ATOM 739 N N . ILE A 1 94 ? 23.392 10.710 -35.025 1.00 82.25 94 ILE A N 1
ATOM 740 C CA . ILE A 1 94 ? 21.952 10.509 -35.250 1.00 82.25 94 ILE A CA 1
ATOM 741 C C . ILE A 1 94 ? 21.458 9.247 -34.536 1.00 82.25 94 ILE A C 1
ATOM 743 O O . ILE A 1 94 ? 20.444 9.313 -33.838 1.00 82.25 94 ILE A O 1
ATOM 747 N N . SER A 1 95 ? 22.167 8.118 -34.650 1.00 76.50 95 SER A N 1
ATOM 748 C CA . SER A 1 95 ? 21.771 6.867 -33.988 1.00 76.50 95 SER A CA 1
ATOM 749 C C . SER A 1 95 ? 21.779 7.008 -32.467 1.00 76.50 95 SER A C 1
ATOM 751 O O . SER A 1 95 ? 20.869 6.526 -31.790 1.00 76.50 95 SER A O 1
ATOM 753 N N . THR A 1 96 ? 22.767 7.723 -31.925 1.00 77.19 96 THR A N 1
ATOM 754 C CA . THR A 1 96 ? 22.885 7.986 -30.486 1.00 77.19 96 THR A CA 1
ATOM 755 C C . THR A 1 96 ? 21.763 8.904 -30.002 1.00 77.19 96 THR A C 1
ATOM 757 O O . THR A 1 96 ? 21.087 8.588 -29.022 1.00 77.19 96 THR A O 1
ATOM 760 N N . HIS A 1 97 ? 21.487 10.003 -30.710 1.00 79.38 97 HIS A N 1
ATOM 761 C CA . HIS A 1 97 ? 20.386 10.904 -30.362 1.00 79.38 97 HIS A CA 1
ATOM 762 C C . HIS A 1 97 ? 19.017 10.234 -30.468 1.00 79.38 97 HIS A C 1
ATOM 764 O O . HIS A 1 97 ? 18.165 10.438 -29.598 1.00 79.38 97 HIS A O 1
ATOM 770 N N . TRP A 1 98 ? 18.809 9.417 -31.501 1.00 82.00 98 TRP A N 1
ATOM 771 C CA . TRP A 1 98 ? 17.587 8.641 -31.666 1.00 82.00 98 TRP A CA 1
ATOM 772 C C . TRP A 1 98 ? 17.403 7.650 -30.512 1.00 82.00 98 TRP A C 1
ATOM 774 O O . TRP A 1 98 ? 16.326 7.610 -29.916 1.00 82.00 98 TRP A O 1
ATOM 784 N N . LEU A 1 99 ? 18.464 6.936 -30.113 1.00 77.25 99 LEU A N 1
ATOM 785 C CA . LEU A 1 99 ? 18.431 6.022 -28.970 1.00 77.25 99 LEU A CA 1
ATOM 786 C C . LEU A 1 99 ? 18.089 6.745 -27.662 1.00 77.25 99 LEU A C 1
ATOM 788 O O . LEU A 1 99 ? 17.253 6.261 -26.898 1.00 77.25 99 LEU A O 1
ATOM 792 N N . ILE A 1 100 ? 18.726 7.888 -27.391 1.00 78.25 100 ILE A N 1
ATOM 793 C CA . ILE A 1 100 ? 18.472 8.664 -26.170 1.00 78.25 100 ILE A CA 1
ATOM 794 C C . ILE A 1 100 ? 17.010 9.115 -26.133 1.00 78.25 100 ILE A C 1
ATOM 796 O O . ILE A 1 100 ? 16.336 8.895 -25.125 1.00 78.25 100 ILE A O 1
ATOM 800 N N . ARG A 1 101 ? 16.490 9.669 -27.238 1.00 79.88 101 ARG A N 1
ATOM 801 C CA . ARG A 1 101 ? 15.077 10.070 -27.324 1.00 79.88 101 ARG A CA 1
ATOM 802 C C . ARG A 1 101 ? 14.130 8.884 -27.159 1.00 79.88 101 ARG A C 1
ATOM 804 O O . ARG A 1 101 ? 13.139 8.998 -26.443 1.00 79.88 101 ARG A O 1
ATOM 811 N N . PHE A 1 102 ? 14.447 7.739 -27.758 1.00 77.00 102 PHE A N 1
ATOM 812 C CA . PHE A 1 102 ? 13.640 6.529 -27.627 1.00 77.00 102 PHE A CA 1
ATOM 813 C C . PHE A 1 102 ? 13.626 5.999 -26.183 1.00 77.00 102 PHE A C 1
ATOM 815 O O . PHE A 1 102 ? 12.565 5.673 -25.650 1.00 77.00 102 PHE A O 1
ATOM 822 N N . ARG A 1 103 ? 14.784 5.975 -25.504 1.00 79.00 103 ARG A N 1
ATOM 823 C CA . ARG A 1 103 ? 14.867 5.611 -24.078 1.00 79.00 103 ARG A CA 1
ATOM 824 C C . ARG A 1 103 ? 14.077 6.580 -23.200 1.00 79.00 103 ARG A C 1
ATOM 826 O O . ARG A 1 103 ? 13.370 6.123 -22.307 1.00 79.00 103 ARG A O 1
ATOM 833 N N . GLN A 1 104 ? 14.161 7.884 -23.463 1.00 81.00 104 GLN A N 1
ATOM 834 C CA . GLN A 1 104 ? 13.390 8.895 -22.733 1.00 81.00 104 GLN A CA 1
ATOM 835 C C . GLN A 1 104 ? 11.878 8.708 -22.912 1.00 81.00 104 GLN A C 1
ATOM 837 O O . GLN A 1 104 ? 11.143 8.770 -21.931 1.00 81.00 104 GLN A O 1
ATOM 842 N N . GLN A 1 105 ? 11.409 8.412 -24.127 1.00 82.38 105 GLN A N 1
ATOM 843 C CA . GLN A 1 105 ? 9.988 8.136 -24.373 1.00 82.38 105 GLN A CA 1
ATOM 844 C C . GLN A 1 105 ? 9.491 6.894 -23.625 1.00 82.38 105 GLN A C 1
ATOM 846 O O . GLN A 1 105 ? 8.392 6.911 -23.078 1.00 82.38 105 GLN A O 1
ATOM 851 N N . GLN A 1 106 ? 10.298 5.833 -23.565 1.00 82.12 106 GLN A N 1
ATOM 852 C CA . GLN A 1 106 ? 9.952 4.616 -22.824 1.00 82.12 106 GLN A CA 1
ATOM 853 C C . GLN A 1 106 ? 9.864 4.863 -21.310 1.00 82.12 106 GLN A C 1
ATOM 855 O O . GLN A 1 106 ? 8.926 4.382 -20.678 1.00 82.12 106 GLN A O 1
ATOM 860 N N . LEU A 1 107 ? 10.799 5.633 -20.738 1.00 80.50 107 LEU A N 1
ATOM 861 C CA . LEU A 1 107 ? 10.752 6.023 -19.322 1.00 80.50 107 LEU A CA 1
ATOM 862 C C . LEU A 1 107 ? 9.490 6.836 -19.020 1.00 80.50 107 LEU A C 1
ATOM 864 O O . LEU A 1 107 ? 8.733 6.465 -18.132 1.00 80.50 107 LEU A O 1
ATOM 868 N N . MET A 1 108 ? 9.193 7.845 -19.844 1.00 79.38 108 MET A N 1
ATOM 869 C CA . MET A 1 108 ? 7.985 8.662 -19.700 1.00 79.38 108 MET A CA 1
ATOM 870 C C . MET A 1 108 ? 6.702 7.819 -19.766 1.00 79.38 108 MET A C 1
ATOM 872 O O . MET A 1 108 ? 5.791 8.007 -18.968 1.00 79.38 108 MET A O 1
ATOM 876 N N . GLN A 1 109 ? 6.618 6.856 -20.690 1.00 81.75 109 GLN A N 1
ATOM 877 C CA . GLN A 1 109 ? 5.466 5.949 -20.764 1.00 81.75 109 GLN A CA 1
ATOM 878 C C . GLN A 1 109 ? 5.331 5.066 -19.520 1.00 81.75 109 GLN A C 1
ATOM 880 O O . GLN A 1 109 ? 4.214 4.795 -1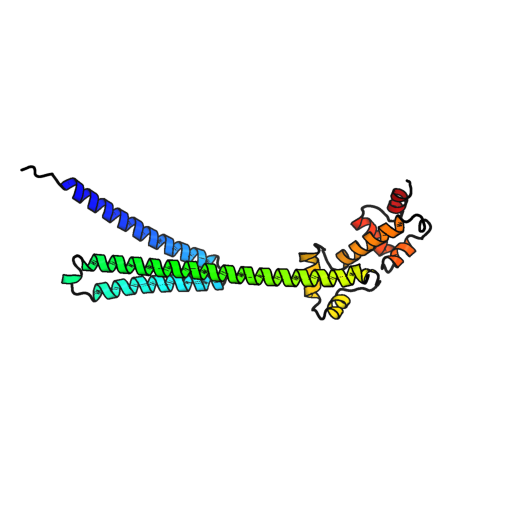9.076 1.00 81.75 109 GLN A O 1
ATOM 885 N N . GLN A 1 110 ? 6.451 4.598 -18.967 1.00 80.81 110 GLN A N 1
ATOM 886 C CA . GLN A 1 110 ? 6.453 3.810 -17.742 1.00 80.81 110 GLN A CA 1
ATOM 887 C C . GLN A 1 110 ? 6.013 4.654 -16.538 1.00 80.81 110 GLN A C 1
ATOM 889 O O . GLN A 1 110 ? 5.198 4.179 -15.748 1.00 80.81 110 GLN A O 1
ATOM 894 N N . ASP A 1 111 ? 6.482 5.896 -16.440 1.00 82.69 111 ASP A N 1
ATOM 895 C CA . ASP A 1 111 ? 6.110 6.827 -15.373 1.00 82.69 111 ASP A CA 1
ATOM 896 C C . ASP A 1 111 ? 4.620 7.184 -15.446 1.00 82.69 111 ASP A C 1
ATOM 898 O O . ASP A 1 111 ? 3.909 6.981 -14.467 1.00 82.69 111 ASP A O 1
ATOM 902 N N . LEU A 1 112 ? 4.100 7.544 -16.625 1.00 84.69 112 LEU A N 1
ATOM 903 C CA . LEU A 1 112 ? 2.666 7.810 -16.833 1.00 84.69 112 LEU A CA 1
ATOM 904 C C . LEU A 1 112 ? 1.786 6.603 -16.482 1.00 84.69 112 LEU A C 1
ATOM 906 O O . LEU A 1 112 ? 0.711 6.742 -15.896 1.00 84.69 112 LEU A O 1
ATOM 910 N N . LYS A 1 113 ? 2.230 5.391 -16.838 1.00 85.19 113 LYS A N 1
ATOM 911 C CA . LYS A 1 113 ? 1.514 4.164 -16.477 1.00 85.19 113 LYS A CA 1
ATOM 912 C C . LYS A 1 113 ? 1.496 3.964 -14.962 1.00 85.19 113 LYS A C 1
ATOM 914 O O . LYS A 1 113 ? 0.455 3.597 -14.420 1.00 85.19 113 LYS A O 1
ATOM 919 N N . ASN A 1 114 ? 2.627 4.182 -14.295 1.00 83.69 114 ASN A N 1
ATOM 920 C CA . ASN A 1 114 ? 2.727 4.057 -12.844 1.00 83.69 114 ASN A CA 1
ATOM 921 C C . ASN A 1 114 ? 1.864 5.109 -12.142 1.00 83.69 114 ASN A C 1
ATOM 923 O O . ASN A 1 114 ? 1.100 4.746 -11.255 1.00 83.69 114 ASN A O 1
ATOM 927 N N . GLU A 1 115 ? 1.899 6.364 -12.593 1.00 85.38 115 GLU A N 1
ATOM 928 C CA . GLU A 1 115 ? 1.023 7.435 -12.106 1.00 85.38 115 GLU A CA 1
ATOM 929 C C . GLU A 1 115 ? -0.457 7.068 -12.263 1.00 85.38 115 GLU A C 1
ATOM 931 O O . GLU A 1 115 ? -1.234 7.211 -11.319 1.00 85.38 115 GLU A O 1
ATOM 936 N N . GLY A 1 116 ? -0.849 6.521 -13.419 1.00 87.44 116 GLY A N 1
ATOM 937 C CA . GLY A 1 116 ? -2.213 6.044 -13.653 1.00 87.44 116 GLY A CA 1
ATOM 938 C C . GLY A 1 116 ? -2.630 4.915 -12.703 1.00 87.44 116 GLY A C 1
ATOM 939 O O . GLY A 1 116 ? -3.741 4.934 -12.167 1.00 87.44 116 GLY A O 1
ATOM 940 N N . ILE A 1 117 ? -1.736 3.954 -12.441 1.00 87.81 117 ILE A N 1
ATOM 941 C CA . ILE A 1 117 ? -1.971 2.885 -11.458 1.00 87.81 117 ILE A CA 1
ATOM 942 C C . ILE A 1 117 ? -2.130 3.490 -10.062 1.00 87.81 117 ILE A C 1
ATOM 944 O O . ILE A 1 117 ? -3.141 3.230 -9.410 1.00 87.81 117 ILE A O 1
ATOM 948 N N . THR A 1 118 ? -1.201 4.343 -9.633 1.00 89.38 118 THR A N 1
ATOM 949 C CA . THR A 1 118 ? -1.238 5.010 -8.325 1.00 89.38 118 THR A CA 1
ATOM 950 C C . THR A 1 118 ? -2.521 5.819 -8.143 1.00 89.38 118 THR A C 1
ATOM 952 O O . THR A 1 118 ? -3.175 5.709 -7.107 1.00 89.38 118 THR A O 1
ATOM 955 N N . GLN A 1 119 ? -2.955 6.556 -9.166 1.00 90.69 119 GLN A N 1
ATOM 956 C CA . GLN A 1 119 ? -4.211 7.300 -9.127 1.00 90.69 119 GLN A CA 1
ATOM 957 C C . GLN A 1 119 ? -5.421 6.369 -8.977 1.00 90.69 119 GLN A C 1
ATOM 959 O O . GLN A 1 119 ? -6.304 6.632 -8.159 1.00 90.69 119 GLN A O 1
ATOM 964 N N . SER A 1 120 ? -5.462 5.261 -9.723 1.00 91.50 120 SER A N 1
ATOM 965 C CA . SER A 1 120 ? -6.543 4.272 -9.603 1.00 91.50 120 SER A CA 1
ATOM 966 C C . SER A 1 120 ? -6.595 3.630 -8.210 1.00 91.50 120 SER A C 1
ATOM 968 O O . SER A 1 120 ? -7.676 3.412 -7.664 1.00 91.50 120 SER A O 1
ATOM 970 N N . GLU A 1 121 ? -5.434 3.375 -7.603 1.00 93.25 121 GLU A N 1
ATOM 971 C CA . GLU A 1 121 ? -5.324 2.809 -6.259 1.00 93.25 121 GLU A CA 1
ATOM 972 C C . GLU A 1 121 ? -5.754 3.812 -5.187 1.00 93.25 121 GLU A C 1
ATOM 974 O O . GLU A 1 121 ? -6.470 3.433 -4.262 1.00 93.25 121 GLU A O 1
ATOM 979 N N . HIS A 1 122 ? -5.433 5.098 -5.352 1.00 93.88 122 HIS A N 1
ATOM 980 C CA . HIS A 1 122 ? -5.927 6.162 -4.476 1.00 93.88 122 HIS A CA 1
ATOM 981 C C . HIS A 1 122 ? -7.445 6.363 -4.562 1.00 93.88 122 HIS A C 1
ATOM 983 O O . HIS A 1 122 ? -8.092 6.627 -3.546 1.00 93.88 122 HIS A O 1
ATOM 989 N N . LEU A 1 123 ? -8.039 6.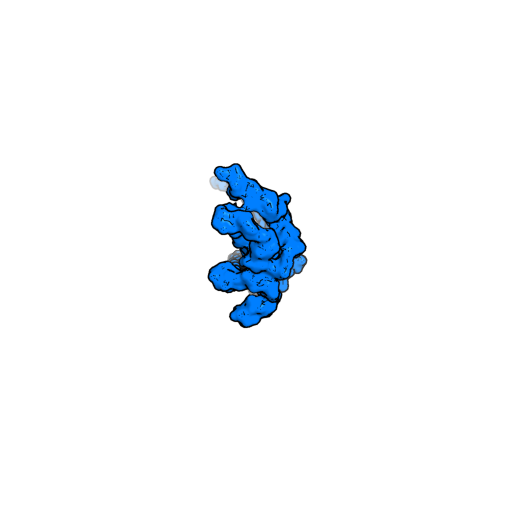250 -5.753 1.00 95.00 123 LEU A N 1
ATOM 990 C CA . LEU A 1 123 ? -9.497 6.299 -5.901 1.00 95.00 123 LEU A CA 1
ATOM 991 C C . LEU A 1 123 ? -10.152 5.106 -5.199 1.00 95.00 123 LEU A C 1
ATOM 993 O O . LEU A 1 123 ? -11.093 5.285 -4.427 1.00 95.00 123 LEU A O 1
ATOM 997 N N . LEU A 1 124 ? -9.596 3.908 -5.387 1.00 96.06 124 LEU A N 1
ATOM 998 C CA . LEU A 1 124 ? -10.073 2.706 -4.713 1.00 96.06 124 LEU A CA 1
ATOM 999 C C . LEU A 1 124 ? -9.919 2.794 -3.186 1.00 96.06 124 LEU A C 1
ATOM 1001 O O . LEU A 1 124 ? -10.821 2.387 -2.456 1.00 96.06 124 LEU A O 1
ATOM 1005 N N . SER A 1 125 ? -8.815 3.348 -2.675 1.00 96.44 125 SER A N 1
ATOM 1006 C CA . SER A 1 125 ? -8.639 3.524 -1.231 1.00 96.44 125 SER A CA 1
ATOM 1007 C C . SER A 1 125 ? -9.683 4.473 -0.647 1.00 96.44 125 SER A C 1
ATOM 1009 O O . SER A 1 125 ? -10.214 4.199 0.425 1.00 96.44 125 SER A O 1
ATOM 1011 N N . LYS A 1 126 ? -10.028 5.558 -1.355 1.00 96.81 126 LYS A N 1
ATOM 1012 C CA . LYS A 1 126 ? -11.103 6.464 -0.920 1.00 96.81 126 LYS A CA 1
ATOM 1013 C C . LYS A 1 126 ? -12.445 5.749 -0.847 1.00 96.81 126 LYS A C 1
ATOM 1015 O O . LYS A 1 126 ? -13.151 5.910 0.139 1.00 96.81 126 LYS A O 1
ATOM 1020 N N . GLU A 1 127 ? -12.760 4.924 -1.837 1.00 96.81 127 GLU A N 1
ATOM 1021 C CA . GLU A 1 127 ? -14.019 4.181 -1.857 1.00 96.81 127 GLU A CA 1
ATOM 1022 C C . GLU A 1 127 ? -14.094 3.142 -0.725 1.00 96.81 127 GLU A C 1
ATOM 1024 O O . GLU A 1 127 ? -15.089 3.061 -0.007 1.00 96.81 127 GLU A O 1
ATOM 1029 N N . ILE A 1 128 ? -13.001 2.415 -0.469 1.00 97.25 128 ILE A N 1
ATOM 1030 C CA . ILE A 1 128 ? -12.911 1.504 0.682 1.00 97.25 128 ILE A CA 1
ATOM 1031 C C . ILE A 1 128 ? -13.070 2.272 2.001 1.00 97.25 128 ILE A C 1
ATOM 1033 O O . ILE A 1 128 ? -13.747 1.801 2.914 1.00 97.25 128 ILE A O 1
ATOM 1037 N N . GLN A 1 129 ? -12.453 3.448 2.119 1.00 96.81 129 GLN A N 1
ATOM 1038 C CA . GLN A 1 129 ? -12.579 4.288 3.306 1.00 96.81 129 GLN A CA 1
ATOM 1039 C C . GLN A 1 129 ? -14.016 4.794 3.490 1.00 96.81 129 GLN A C 1
ATOM 1041 O O . GLN A 1 129 ? -14.506 4.785 4.618 1.00 96.81 129 GLN A O 1
ATOM 1046 N N . ARG A 1 130 ? -14.699 5.173 2.404 1.00 97.25 130 ARG A N 1
ATOM 1047 C CA . ARG A 1 130 ? -16.109 5.581 2.394 1.00 97.25 130 ARG A CA 1
ATOM 1048 C C . ARG A 1 130 ? -17.002 4.471 2.952 1.00 97.25 130 ARG A C 1
ATOM 1050 O O . ARG A 1 130 ? -17.696 4.693 3.942 1.00 97.25 130 ARG A O 1
ATOM 1057 N N . LEU A 1 131 ? -16.898 3.258 2.403 1.00 96.94 131 LEU A N 1
ATOM 1058 C CA . LEU A 1 131 ? -17.645 2.092 2.890 1.00 96.94 131 LEU A CA 1
ATOM 1059 C C . LEU A 1 131 ? -17.329 1.791 4.359 1.00 96.94 131 LEU A C 1
ATOM 1061 O O . LEU A 1 131 ? -18.217 1.623 5.191 1.00 96.94 131 LEU A O 1
ATOM 1065 N N . LEU A 1 132 ? -16.046 1.724 4.715 1.00 96.88 132 LEU A N 1
ATOM 1066 C CA . LEU A 1 132 ? -15.676 1.326 6.066 1.00 96.88 132 LEU A CA 1
ATOM 1067 C C . LEU A 1 132 ? -16.081 2.376 7.096 1.00 96.88 132 LEU A C 1
ATOM 1069 O O . LEU A 1 132 ? -16.717 2.000 8.075 1.00 96.88 132 LEU A O 1
ATOM 1073 N N . VAL A 1 133 ? -15.726 3.646 6.888 1.00 95.31 133 VAL A N 1
ATOM 1074 C CA . VAL A 1 133 ? -15.815 4.720 7.891 1.00 95.31 133 VAL A CA 1
ATOM 1075 C C . VAL A 1 133 ? -17.113 5.513 7.783 1.00 95.31 133 VAL A C 1
ATOM 1077 O O . VAL A 1 133 ? -17.799 5.666 8.794 1.00 95.31 133 VAL A O 1
ATOM 1080 N N . GLU A 1 134 ? -17.457 6.019 6.597 1.00 93.81 134 GLU A N 1
ATOM 1081 C CA . GLU A 1 134 ? -18.623 6.900 6.421 1.00 93.81 134 GLU A CA 1
ATOM 1082 C C . GLU A 1 134 ? -19.927 6.112 6.529 1.00 93.81 134 GLU A C 1
ATOM 1084 O O . GLU A 1 134 ? -20.816 6.485 7.295 1.00 93.81 134 GLU A O 1
ATOM 1089 N N . GLU A 1 135 ? -20.003 4.964 5.855 1.00 96.00 135 GLU A N 1
ATOM 1090 C CA . GLU A 1 135 ? -21.141 4.043 5.973 1.00 96.00 135 GLU A CA 1
ATOM 1091 C C . GLU A 1 135 ? -21.062 3.144 7.215 1.00 96.00 135 GLU A C 1
ATOM 1093 O O . GLU A 1 135 ? -21.953 2.335 7.470 1.00 96.00 135 GLU A O 1
ATOM 1098 N N . LYS A 1 136 ? -20.000 3.290 8.017 1.00 96.44 136 LYS A N 1
ATOM 1099 C CA . LYS A 1 136 ? -19.776 2.557 9.269 1.00 96.44 136 LYS A CA 1
ATOM 1100 C C . LYS A 1 136 ? -19.854 1.037 9.125 1.00 96.44 136 LYS A C 1
ATOM 1102 O O . LYS A 1 136 ? -20.154 0.351 10.104 1.00 96.44 136 LYS A O 1
ATOM 1107 N N . ARG A 1 137 ? -19.501 0.476 7.961 1.00 97.00 137 ARG A N 1
ATOM 1108 C CA . ARG A 1 137 ? -19.426 -0.987 7.783 1.00 97.00 137 ARG A CA 1
ATOM 1109 C C . ARG A 1 137 ? -18.458 -1.635 8.771 1.00 97.00 137 ARG A C 1
ATOM 1111 O O . ARG A 1 137 ? -18.623 -2.804 9.101 1.00 97.00 137 ARG A O 1
ATOM 1118 N N . PHE A 1 138 ? -17.502 -0.882 9.335 1.00 97.31 138 PHE A N 1
ATOM 1119 C CA . PHE A 1 138 ? -16.662 -1.369 10.436 1.00 97.31 138 PHE A CA 1
ATOM 1120 C C . PHE A 1 138 ? -17.470 -1.876 11.649 1.00 97.31 138 PHE A C 1
ATOM 1122 O O . PHE A 1 138 ? -16.941 -2.690 12.403 1.00 97.31 138 PHE A O 1
ATOM 1129 N N . LEU A 1 139 ? -18.724 -1.460 11.848 1.00 97.31 139 LEU A N 1
ATOM 1130 C CA . LEU A 1 139 ? -19.587 -1.939 12.935 1.00 97.31 139 LEU A CA 1
ATOM 1131 C C . LEU A 1 139 ? -20.150 -3.350 12.699 1.00 97.31 139 LEU A C 1
ATOM 1133 O O . LEU A 1 139 ? -20.584 -3.999 13.651 1.00 97.31 139 LEU A O 1
ATOM 1137 N N . ASP A 1 140 ? -20.080 -3.872 11.473 1.00 96.44 140 ASP A N 1
ATOM 1138 C CA . ASP A 1 140 ? -20.569 -5.212 11.154 1.00 96.44 140 ASP A CA 1
ATOM 1139 C C . ASP A 1 140 ? -19.696 -6.282 11.821 1.00 96.44 140 ASP A C 1
ATOM 1141 O O . ASP A 1 140 ? -18.545 -6.516 11.442 1.00 96.44 140 ASP A O 1
ATOM 1145 N N . VAL A 1 141 ? -20.253 -6.997 12.798 1.00 93.81 141 VAL A N 1
ATOM 1146 C CA . VAL A 1 141 ? -19.518 -7.978 13.620 1.00 93.81 141 VAL A CA 1
ATOM 1147 C C . VAL A 1 141 ? -18.778 -9.033 12.785 1.00 93.81 141 VAL A C 1
ATOM 1149 O O . VAL A 1 141 ? -17.662 -9.426 13.128 1.00 93.81 141 VAL A O 1
ATOM 1152 N N . ASN A 1 142 ? -19.372 -9.453 11.667 1.00 92.94 142 ASN A N 1
ATOM 1153 C CA . ASN A 1 142 ? -18.838 -10.489 10.782 1.00 92.94 142 ASN A CA 1
ATOM 1154 C C . ASN A 1 142 ? -18.205 -9.938 9.495 1.00 92.94 142 ASN A C 1
ATOM 1156 O O . ASN A 1 142 ? -18.054 -10.705 8.547 1.00 92.94 142 ASN A O 1
ATOM 1160 N N . LEU A 1 143 ? -17.829 -8.653 9.454 1.00 96.50 143 LEU A N 1
ATOM 1161 C CA . LEU A 1 143 ? -17.218 -8.036 8.275 1.00 96.50 143 LEU A CA 1
ATOM 1162 C C . LEU A 1 143 ? -15.947 -8.772 7.840 1.00 96.50 143 LEU A C 1
ATOM 1164 O O . LEU A 1 143 ? -14.977 -8.876 8.601 1.00 96.50 143 LEU A O 1
ATOM 1168 N N . ARG A 1 144 ? -15.922 -9.234 6.589 1.00 96.31 144 ARG A N 1
ATOM 1169 C CA . ARG A 1 144 ? -14.748 -9.841 5.956 1.00 96.31 144 ARG A CA 1
ATOM 1170 C C . ARG A 1 144 ? -14.305 -9.018 4.756 1.00 96.31 144 ARG A C 1
ATOM 1172 O O . ARG A 1 144 ? -15.078 -8.291 4.143 1.00 96.31 144 ARG A O 1
ATOM 1179 N N . VAL A 1 145 ? -13.051 -9.218 4.354 1.00 97.12 145 VAL A N 1
ATOM 1180 C CA . VAL A 1 145 ? -12.509 -8.636 3.114 1.00 97.12 145 VAL A CA 1
ATOM 1181 C C . VAL A 1 145 ? -13.356 -9.002 1.888 1.00 97.12 145 VAL A C 1
ATOM 1183 O O . VAL A 1 145 ? -13.511 -8.179 0.994 1.00 97.12 145 VAL A O 1
ATOM 1186 N N . ALA A 1 146 ? -13.946 -1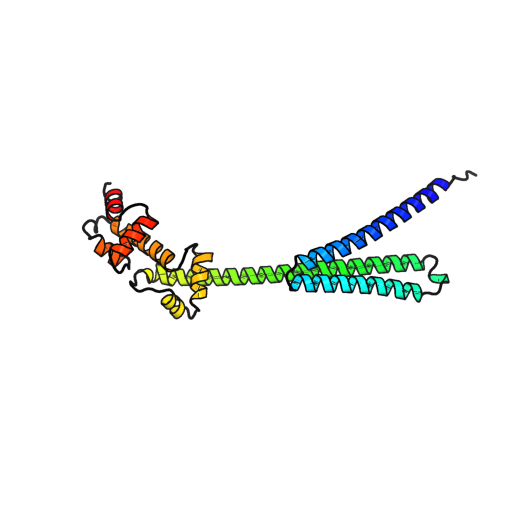0.203 1.879 1.00 97.00 146 ALA A N 1
ATOM 1187 C CA . ALA A 1 146 ? -14.833 -10.684 0.824 1.00 97.00 146 ALA A CA 1
ATOM 1188 C C . ALA A 1 146 ? -16.110 -9.845 0.676 1.00 97.00 146 ALA A C 1
ATOM 1190 O O . ALA A 1 146 ? -16.642 -9.749 -0.424 1.00 97.00 146 ALA A O 1
ATOM 1191 N N . ASP A 1 147 ? -16.600 -9.238 1.760 1.00 96.94 147 ASP A N 1
ATOM 1192 C CA . ASP A 1 147 ? -17.827 -8.442 1.724 1.00 96.94 147 ASP A CA 1
ATOM 1193 C C . ASP A 1 147 ? -17.574 -7.103 1.030 1.00 96.94 147 ASP A C 1
ATOM 1195 O O . ASP A 1 147 ? -18.287 -6.765 0.092 1.00 96.94 147 ASP A O 1
ATOM 1199 N N . ILE A 1 148 ? -16.475 -6.425 1.384 1.00 97.44 148 ILE A N 1
ATOM 1200 C CA . ILE A 1 148 ? -16.032 -5.198 0.702 1.00 97.44 148 ILE A CA 1
ATOM 1201 C C . ILE A 1 148 ? -15.646 -5.481 -0.754 1.00 97.44 148 ILE A C 1
ATOM 1203 O O . ILE A 1 148 ? -15.967 -4.709 -1.650 1.00 97.44 148 ILE A O 1
ATOM 1207 N N . ALA A 1 149 ? -14.968 -6.602 -1.006 1.00 97.19 149 ALA A N 1
ATOM 1208 C CA . ALA A 1 149 ? -14.588 -7.009 -2.354 1.00 97.19 149 ALA A CA 1
ATOM 1209 C C . ALA A 1 149 ? -15.822 -7.228 -3.249 1.00 97.19 149 ALA A C 1
ATOM 1211 O O . ALA A 1 149 ? -15.850 -6.746 -4.376 1.00 97.19 149 ALA A O 1
ATOM 1212 N N . ARG A 1 150 ? -16.863 -7.892 -2.728 1.00 96.81 150 ARG A N 1
ATOM 1213 C CA . ARG A 1 150 ? -18.129 -8.117 -3.441 1.00 96.81 150 ARG A CA 1
ATOM 1214 C C . ARG A 1 150 ? -18.886 -6.815 -3.701 1.00 96.81 150 ARG A C 1
ATOM 1216 O O . ARG A 1 150 ? -19.444 -6.652 -4.775 1.00 96.81 150 ARG A O 1
ATOM 1223 N N . GLU A 1 151 ? -18.904 -5.910 -2.729 1.00 95.38 151 GLU A N 1
ATOM 1224 C CA . GLU A 1 151 ? -19.597 -4.622 -2.833 1.00 95.38 151 GLU A CA 1
ATOM 1225 C C . GLU A 1 151 ? -18.954 -3.689 -3.868 1.00 95.38 151 GLU A C 1
ATOM 1227 O O . GLU A 1 151 ? -19.651 -2.946 -4.550 1.00 95.38 151 GLU A O 1
ATOM 1232 N N . LEU A 1 152 ? -17.634 -3.792 -4.042 1.00 95.00 152 LEU A N 1
ATOM 1233 C CA . LEU A 1 152 ? -16.881 -3.034 -5.042 1.00 95.00 152 LEU A CA 1
ATOM 1234 C C . LEU A 1 152 ? -16.703 -3.766 -6.380 1.00 95.00 152 LEU A C 1
ATOM 1236 O O . LEU A 1 152 ? -16.030 -3.230 -7.256 1.00 95.00 152 LEU A O 1
ATOM 1240 N N . ASP A 1 153 ? -17.258 -4.973 -6.530 1.00 96.50 153 ASP A N 1
ATOM 1241 C CA . ASP A 1 153 ? -17.043 -5.867 -7.681 1.00 96.50 153 ASP A CA 1
ATOM 1242 C C . ASP A 1 153 ? -15.549 -6.067 -8.017 1.00 96.50 153 ASP A C 1
ATOM 1244 O O . ASP A 1 153 ? -15.085 -5.936 -9.152 1.00 96.50 153 ASP A O 1
ATOM 1248 N N . LEU A 1 154 ? -14.750 -6.348 -6.983 1.00 95.75 154 LEU A N 1
ATOM 1249 C CA . LEU A 1 154 ? -13.303 -6.514 -7.081 1.00 95.75 154 LEU A CA 1
ATOM 1250 C C . LEU A 1 154 ? -12.829 -7.850 -6.502 1.00 95.75 154 LEU A C 1
ATOM 1252 O O . LEU A 1 154 ? -13.396 -8.370 -5.544 1.00 95.75 154 LEU A O 1
ATOM 1256 N N . PRO A 1 155 ? -11.704 -8.390 -6.996 1.00 96.69 155 PRO A N 1
ATOM 1257 C CA . PRO A 1 155 ? -11.035 -9.505 -6.339 1.00 96.69 155 PRO A CA 1
ATOM 1258 C C . PRO A 1 155 ? -10.499 -9.122 -4.950 1.00 96.69 155 PRO A C 1
ATOM 1260 O O . PRO A 1 155 ? -9.879 -8.069 -4.782 1.00 96.69 155 PRO A O 1
ATOM 1263 N N . GLU A 1 156 ? -10.603 -10.027 -3.969 1.00 97.06 156 GLU A N 1
ATOM 1264 C CA . GLU A 1 156 ? -10.118 -9.788 -2.596 1.00 97.06 156 GLU A CA 1
ATOM 1265 C C . GLU A 1 156 ? -8.650 -9.347 -2.524 1.00 97.06 156 GLU A C 1
ATOM 1267 O O . GLU A 1 156 ? -8.278 -8.556 -1.654 1.00 97.06 156 GLU A O 1
ATOM 1272 N N . TYR A 1 157 ? -7.797 -9.859 -3.420 1.00 95.94 157 TYR A N 1
ATOM 1273 C CA . TYR A 1 157 ? -6.376 -9.516 -3.414 1.00 95.94 157 TYR A CA 1
ATOM 1274 C C . TYR A 1 157 ? -6.153 -8.016 -3.645 1.00 95.94 157 TYR A C 1
ATOM 1276 O O . TYR A 1 157 ? -5.240 -7.464 -3.042 1.00 95.94 157 TYR A O 1
ATOM 1284 N N . ARG A 1 158 ? -7.005 -7.342 -4.437 1.00 95.69 158 ARG A N 1
ATOM 1285 C CA . ARG A 1 158 ? -6.908 -5.890 -4.664 1.00 95.69 158 ARG A CA 1
ATOM 1286 C C . ARG A 1 158 ? -7.136 -5.132 -3.364 1.00 95.69 158 ARG A C 1
ATOM 1288 O O . ARG A 1 158 ? -6.339 -4.265 -3.027 1.00 95.69 158 ARG A O 1
ATOM 1295 N N . ILE A 1 159 ? -8.150 -5.519 -2.590 1.00 97.00 159 ILE A N 1
ATOM 1296 C CA . ILE A 1 159 ? -8.417 -4.920 -1.277 1.00 97.00 159 ILE A CA 1
ATOM 1297 C C . ILE A 1 159 ? -7.229 -5.151 -0.337 1.00 97.00 159 ILE A C 1
ATOM 1299 O O . ILE A 1 159 ? -6.758 -4.215 0.302 1.00 97.00 159 ILE A O 1
ATOM 1303 N N . ARG A 1 160 ? -6.684 -6.376 -0.290 1.00 96.00 160 ARG A N 1
ATOM 1304 C CA . ARG A 1 160 ? -5.502 -6.698 0.535 1.00 96.00 160 ARG A CA 1
ATOM 1305 C C . ARG A 1 160 ? -4.277 -5.869 0.141 1.00 96.00 160 ARG A C 1
ATOM 1307 O O . ARG A 1 160 ? -3.567 -5.411 1.033 1.00 96.00 160 ARG A O 1
ATOM 1314 N N . THR A 1 161 ? -4.049 -5.649 -1.155 1.00 95.31 161 THR A N 1
ATOM 1315 C CA . THR A 1 161 ? -2.980 -4.769 -1.643 1.00 95.31 161 THR A CA 1
ATOM 1316 C C . THR A 1 161 ? -3.175 -3.347 -1.128 1.00 95.31 161 THR A C 1
ATOM 1318 O O . THR A 1 161 ? -2.252 -2.819 -0.522 1.00 95.31 161 THR A O 1
ATOM 1321 N N . ILE A 1 162 ? -4.378 -2.775 -1.259 1.00 96.75 162 ILE A N 1
ATOM 1322 C CA . ILE A 1 162 ? -4.677 -1.416 -0.773 1.00 96.75 162 ILE A CA 1
ATOM 1323 C C . ILE A 1 162 ? -4.482 -1.284 0.746 1.00 96.75 162 ILE A C 1
ATOM 1325 O O . ILE A 1 162 ? -3.971 -0.265 1.213 1.00 96.75 162 ILE A O 1
ATOM 1329 N N . MET A 1 163 ? -4.828 -2.314 1.528 1.00 96.88 163 MET A N 1
ATOM 1330 C CA . MET A 1 163 ? -4.569 -2.322 2.978 1.00 96.88 163 MET A CA 1
ATOM 1331 C C . MET A 1 163 ? -3.081 -2.140 3.292 1.00 96.88 163 MET A C 1
ATOM 1333 O O . MET A 1 163 ? -2.735 -1.376 4.190 1.00 96.88 163 MET A O 1
ATOM 1337 N N . LEU A 1 164 ? -2.211 -2.813 2.537 1.00 95.31 164 LEU A N 1
ATOM 1338 C CA . LEU A 1 164 ? -0.764 -2.745 2.721 1.00 95.31 164 LEU A CA 1
ATOM 1339 C C . LEU A 1 164 ? -0.178 -1.436 2.178 1.00 95.31 164 LEU A C 1
ATOM 1341 O O . LEU A 1 164 ? 0.608 -0.797 2.871 1.00 95.31 164 LEU A O 1
ATOM 1345 N N . THR A 1 165 ? -0.546 -1.038 0.957 1.00 93.50 165 THR A N 1
ATOM 1346 C CA . THR A 1 165 ? 0.104 0.071 0.241 1.00 93.50 165 THR A CA 1
ATOM 1347 C C . THR A 1 165 ? -0.437 1.442 0.632 1.00 93.50 165 THR A C 1
ATOM 1349 O O . THR A 1 165 ? 0.350 2.364 0.824 1.00 93.50 165 THR A O 1
ATOM 1352 N N . CYS A 1 166 ? -1.757 1.594 0.775 1.00 94.31 166 CYS A N 1
ATOM 1353 C CA . CYS A 1 166 ? -2.387 2.893 1.033 1.00 94.31 166 CYS A CA 1
ATOM 1354 C C . CYS A 1 166 ? -2.667 3.130 2.520 1.00 94.31 166 CYS A C 1
ATOM 1356 O O . CYS A 1 166 ? -2.531 4.253 2.996 1.00 94.31 166 CYS A O 1
ATOM 1358 N N . PHE A 1 167 ? -3.060 2.089 3.260 1.00 94.56 167 PHE A N 1
ATOM 1359 C CA . PHE A 1 167 ? -3.427 2.215 4.677 1.00 94.56 167 PHE A CA 1
ATOM 1360 C C . PHE A 1 167 ? -2.331 1.778 5.652 1.00 94.56 167 PHE A C 1
ATOM 1362 O O . PHE A 1 167 ? -2.508 1.919 6.862 1.00 94.56 167 PHE A O 1
ATOM 1369 N N . ASN A 1 168 ? -1.206 1.257 5.148 1.00 94.31 168 ASN A N 1
ATOM 1370 C CA . ASN A 1 168 ? -0.086 0.761 5.951 1.00 94.31 168 ASN A CA 1
ATOM 1371 C C . ASN A 1 168 ? -0.521 -0.228 7.057 1.00 94.31 168 ASN A C 1
ATOM 1373 O O . ASN A 1 168 ? 0.013 -0.246 8.169 1.00 94.31 168 ASN A O 1
ATOM 1377 N N . ALA A 1 169 ? -1.531 -1.047 6.765 1.00 95.00 169 ALA A N 1
ATOM 1378 C CA . ALA A 1 169 ? -2.085 -2.032 7.677 1.00 95.00 169 ALA A CA 1
ATOM 1379 C C . ALA A 1 169 ? -1.625 -3.438 7.288 1.00 95.00 169 ALA A C 1
ATOM 1381 O O . ALA A 1 169 ? -1.672 -3.829 6.125 1.00 95.00 169 ALA A O 1
ATOM 1382 N N . LYS A 1 170 ? -1.249 -4.246 8.287 1.00 94.38 170 LYS A N 1
ATOM 1383 C CA . LYS A 1 170 ? -0.734 -5.615 8.078 1.00 94.38 170 LYS A CA 1
ATOM 1384 C C . LYS A 1 170 ? -1.709 -6.518 7.315 1.00 94.38 170 LYS A C 1
ATOM 1386 O O . LYS A 1 170 ? -1.294 -7.441 6.624 1.00 94.38 170 LYS A O 1
ATOM 1391 N N . ASN A 1 171 ? -3.007 -6.307 7.512 1.00 96.44 171 ASN A N 1
ATOM 1392 C CA . ASN A 1 171 ? -4.095 -6.996 6.827 1.00 96.44 171 ASN A CA 1
ATOM 1393 C C . ASN A 1 171 ? -5.410 -6.218 7.026 1.00 96.44 171 ASN A C 1
ATOM 1395 O O . ASN A 1 171 ? -5.466 -5.264 7.803 1.00 96.44 171 ASN A O 1
ATOM 1399 N N . PHE A 1 172 ? -6.479 -6.663 6.360 1.00 96.88 172 PHE A N 1
ATOM 1400 C CA . PHE A 1 172 ? -7.812 -6.056 6.457 1.00 96.88 172 PHE A CA 1
ATOM 1401 C C . PHE A 1 172 ? -8.333 -5.964 7.902 1.00 96.88 172 PHE A C 1
ATOM 1403 O O . PHE A 1 172 ? -8.773 -4.904 8.333 1.00 96.88 172 PHE A O 1
ATOM 1410 N N . ASN A 1 173 ? -8.219 -7.045 8.683 1.00 96.00 173 ASN A N 1
ATOM 1411 C CA . ASN A 1 173 ? -8.694 -7.064 10.070 1.00 96.00 173 ASN A CA 1
ATOM 1412 C C . ASN A 1 173 ? -7.919 -6.089 10.961 1.00 96.00 173 ASN A C 1
ATOM 1414 O O . ASN A 1 173 ? -8.505 -5.489 11.852 1.00 96.00 173 ASN A O 1
ATOM 1418 N N . HIS A 1 174 ? -6.617 -5.914 10.725 1.00 96.94 174 HIS A N 1
ATOM 1419 C CA . HIS A 1 174 ? -5.809 -4.927 11.436 1.00 96.94 174 HIS A CA 1
ATOM 1420 C C . HIS A 1 174 ? -6.340 -3.509 11.192 1.00 96.94 174 HIS A C 1
ATOM 1422 O O . HIS A 1 174 ? -6.540 -2.769 12.151 1.00 96.94 174 HIS A O 1
ATOM 1428 N N . TYR A 1 175 ? -6.631 -3.152 9.936 1.00 97.62 175 TYR A N 1
ATOM 1429 C CA . TYR A 1 175 ? -7.193 -1.841 9.594 1.00 97.62 175 TYR A CA 1
ATOM 1430 C C . TYR A 1 175 ? -8.585 -1.625 10.204 1.00 97.62 175 TYR A C 1
ATOM 1432 O O . TYR A 1 175 ? -8.826 -0.623 10.874 1.00 97.62 175 TYR A O 1
ATOM 1440 N N . VAL A 1 176 ? -9.490 -2.597 10.048 1.00 97.88 176 VAL A N 1
ATOM 1441 C CA . VAL A 1 176 ? -10.843 -2.516 10.621 1.00 97.88 176 VAL A CA 1
ATOM 1442 C C . VAL A 1 176 ? -10.786 -2.414 12.144 1.00 97.88 176 VAL A C 1
ATOM 1444 O O . VAL A 1 176 ? -11.451 -1.560 12.724 1.00 97.88 176 VAL A O 1
ATOM 1447 N N . ASN A 1 177 ? -9.963 -3.229 12.810 1.00 97.56 177 ASN A N 1
ATOM 1448 C CA . ASN A 1 177 ? -9.823 -3.168 14.262 1.00 97.56 177 ASN A CA 1
ATOM 1449 C C . ASN A 1 177 ? -9.264 -1.821 14.723 1.00 97.56 177 ASN A C 1
ATOM 1451 O O . ASN A 1 177 ? -9.736 -1.314 15.733 1.00 97.56 177 ASN A O 1
ATOM 1455 N N . GLN A 1 178 ? -8.328 -1.213 13.991 1.00 97.44 178 GLN A N 1
ATOM 1456 C CA . GLN A 1 178 ? -7.852 0.134 14.304 1.00 97.44 178 GLN A CA 1
ATOM 1457 C C . GLN A 1 178 ? -9.017 1.136 14.330 1.00 97.44 178 GLN A C 1
ATOM 1459 O O . GLN A 1 178 ? -9.188 1.839 15.325 1.00 97.44 178 GLN A O 1
ATOM 1464 N N . ILE A 1 179 ? -9.874 1.136 13.301 1.00 97.88 179 ILE A N 1
ATOM 1465 C CA . ILE A 1 179 ? -11.064 2.004 13.239 1.00 97.88 179 ILE A CA 1
ATOM 1466 C C . ILE A 1 179 ? -12.024 1.703 14.399 1.00 97.88 179 ILE A C 1
ATOM 1468 O O . ILE A 1 179 ? -12.472 2.619 15.091 1.00 97.88 179 ILE A O 1
ATOM 1472 N N . ARG A 1 180 ? -12.302 0.419 14.664 1.00 98.31 180 ARG A N 1
ATOM 1473 C CA . ARG A 1 180 ? -13.167 -0.011 15.774 1.00 98.31 180 ARG A CA 1
ATOM 1474 C C . ARG A 1 180 ? -12.646 0.449 17.130 1.00 98.31 180 ARG A C 1
ATOM 1476 O O . ARG A 1 180 ? -13.436 0.856 17.975 1.00 98.31 180 ARG A O 1
ATOM 1483 N N . ILE A 1 181 ? -11.334 0.380 17.361 1.00 98.31 181 ILE A N 1
ATOM 1484 C CA . ILE A 1 181 ? -10.726 0.828 18.617 1.00 98.31 181 ILE A CA 1
ATOM 1485 C C . ILE A 1 181 ? -10.792 2.350 18.742 1.00 98.31 181 ILE A C 1
ATOM 1487 O O . ILE A 1 181 ? -11.117 2.834 19.826 1.00 98.31 181 ILE A O 1
ATOM 1491 N N . GLU A 1 182 ? -10.553 3.106 17.668 1.00 97.81 182 GLU A N 1
ATOM 1492 C CA . GLU A 1 182 ? -10.753 4.560 17.697 1.00 97.81 182 GLU A CA 1
ATOM 1493 C C . GLU A 1 182 ? -12.206 4.918 18.029 1.00 97.81 182 GLU A C 1
ATOM 1495 O O . GLU A 1 182 ? -12.450 5.749 18.904 1.00 97.81 182 GLU A O 1
ATOM 1500 N N . TYR A 1 183 ? -13.178 4.218 17.442 1.00 98.06 183 TYR A N 1
ATOM 1501 C CA . TYR A 1 183 ? -14.584 4.391 17.797 1.00 98.06 183 TYR A CA 1
ATOM 1502 C C . TYR A 1 183 ? -14.862 4.020 19.264 1.00 98.06 183 TYR A C 1
ATOM 1504 O O . TYR A 1 183 ? -15.455 4.810 20.002 1.00 98.06 183 TYR A O 1
ATOM 1512 N N . ALA A 1 184 ? -14.348 2.883 19.741 1.00 97.94 184 ALA A N 1
ATOM 1513 C CA . ALA A 1 184 ? -14.494 2.447 21.128 1.00 97.94 184 ALA A CA 1
ATOM 1514 C C . ALA A 1 184 ? -13.927 3.464 22.129 1.00 97.94 184 ALA A C 1
ATOM 1516 O O . ALA A 1 184 ? -14.516 3.680 23.190 1.00 97.94 184 ALA A O 1
ATOM 1517 N N . LYS A 1 185 ? -12.802 4.117 21.804 1.00 97.62 185 LYS A N 1
ATOM 1518 C CA . LYS A 1 185 ? -12.228 5.182 22.638 1.00 97.62 185 LYS A CA 1
ATOM 1519 C C . LYS A 1 185 ? -13.219 6.321 22.845 1.00 97.62 185 LYS A C 1
ATOM 1521 O O . LYS A 1 185 ? -13.331 6.777 23.979 1.00 97.62 185 LYS A O 1
ATOM 1526 N N . THR A 1 186 ? -13.945 6.730 21.798 1.00 96.69 186 THR A N 1
ATOM 1527 C CA . THR A 1 186 ? -14.954 7.801 21.903 1.00 96.69 186 THR A CA 1
ATOM 1528 C C . THR A 1 186 ? -16.067 7.431 22.880 1.00 96.69 186 THR A C 1
ATOM 1530 O O . THR A 1 186 ? -16.439 8.250 23.715 1.00 96.69 186 THR A O 1
ATOM 1533 N N . ILE A 1 187 ? -16.528 6.175 22.850 1.00 96.62 187 ILE A N 1
ATOM 1534 C CA . ILE A 1 187 ? -17.545 5.655 23.772 1.00 96.62 187 ILE A CA 1
ATOM 1535 C C . ILE A 1 187 ? -16.999 5.607 25.203 1.00 96.62 187 ILE A C 1
ATOM 1537 O O . ILE A 1 187 ? -17.677 6.030 26.133 1.00 96.62 187 ILE A O 1
ATOM 1541 N N . LEU A 1 188 ? -15.770 5.117 25.401 1.00 96.12 188 LEU A N 1
ATOM 1542 C CA . LEU A 1 188 ? -15.164 4.994 26.734 1.00 96.12 188 LEU A CA 1
ATOM 1543 C C . LEU A 1 188 ? -14.860 6.339 27.395 1.00 96.12 188 LEU A C 1
ATOM 1545 O O . LEU A 1 188 ? -14.789 6.388 28.621 1.00 96.12 188 LEU A O 1
ATOM 1549 N N . SER A 1 189 ? -14.639 7.396 26.614 1.00 95.06 189 SER A N 1
ATOM 1550 C CA . SER A 1 189 ? -14.417 8.751 27.127 1.00 95.06 189 SER A CA 1
ATOM 1551 C C . SER A 1 189 ? -15.697 9.574 27.277 1.00 95.06 189 SER A C 1
ATOM 1553 O O . SER A 1 189 ? -15.618 10.704 27.745 1.00 95.06 189 SER A O 1
ATOM 1555 N N . ALA A 1 190 ? -16.854 9.049 26.869 1.00 94.38 190 ALA A N 1
ATOM 1556 C CA . ALA A 1 190 ? -18.123 9.763 26.928 1.00 94.38 190 ALA A CA 1
ATOM 1557 C C . ALA A 1 190 ? -18.703 9.714 28.363 1.00 94.38 190 ALA A C 1
ATOM 1559 O O . ALA A 1 190 ? -18.957 8.613 28.869 1.00 94.38 190 ALA A O 1
ATOM 1560 N N . PRO A 1 191 ? -18.905 10.859 29.051 1.00 90.56 191 PRO A N 1
ATOM 1561 C CA . PRO A 1 191 ? -19.380 10.876 30.439 1.00 90.56 191 PRO A CA 1
ATOM 1562 C C . PRO A 1 191 ? -20.760 10.233 30.629 1.00 90.56 191 PRO A C 1
ATOM 1564 O O . PRO A 1 191 ? -20.999 9.575 31.639 1.00 90.56 191 PRO A O 1
ATOM 1567 N N . ASP A 1 192 ? -21.639 10.365 29.634 1.00 93.12 192 ASP A N 1
ATOM 1568 C CA . ASP A 1 192 ? -22.982 9.774 29.577 1.00 93.12 192 ASP A CA 1
ATOM 1569 C C . ASP A 1 192 ? -22.969 8.240 29.455 1.00 93.12 192 ASP A C 1
ATOM 1571 O O . ASP A 1 192 ? -23.970 7.584 29.736 1.00 93.12 192 ASP A O 1
ATOM 1575 N N . LYS A 1 193 ? -21.827 7.645 29.088 1.00 91.94 193 LYS A N 1
ATOM 1576 C CA . LYS A 1 193 ? -21.655 6.191 28.911 1.00 91.94 193 LYS A CA 1
ATOM 1577 C C . LYS A 1 193 ? -20.716 5.573 29.944 1.00 91.94 193 LYS A C 1
ATOM 1579 O O . LYS A 1 193 ? -20.246 4.447 29.768 1.00 91.94 193 LYS A O 1
ATOM 1584 N N . ARG A 1 194 ? -20.439 6.280 31.045 1.00 89.38 194 ARG A N 1
ATOM 1585 C CA . ARG A 1 194 ? -19.500 5.847 32.095 1.00 89.38 194 ARG A CA 1
ATOM 1586 C C . ARG A 1 194 ? -19.805 4.451 32.645 1.00 89.38 194 ARG A C 1
ATOM 1588 O O . ARG A 1 194 ? -18.872 3.668 32.863 1.00 89.38 194 ARG A O 1
ATOM 1595 N N . ASP A 1 195 ? -21.086 4.137 32.806 1.00 90.94 195 ASP A N 1
ATOM 1596 C CA . ASP A 1 195 ? -21.564 2.884 33.401 1.00 90.94 195 ASP A CA 1
ATOM 1597 C C . ASP A 1 195 ? -21.721 1.748 32.383 1.00 90.94 195 ASP A C 1
ATOM 1599 O O . ASP A 1 195 ? -22.023 0.614 32.755 1.00 90.94 195 ASP A O 1
ATOM 1603 N N . TRP A 1 196 ? -21.467 2.004 31.093 1.00 95.69 196 TRP A N 1
ATOM 1604 C CA . TRP A 1 196 ? -21.560 0.961 30.076 1.00 95.69 196 TRP A CA 1
ATOM 1605 C C . TRP A 1 196 ? -20.520 -0.135 30.336 1.00 95.69 196 TRP A C 1
ATOM 1607 O O . TRP A 1 196 ? -19.320 0.159 30.440 1.00 95.69 196 TRP A O 1
ATOM 1617 N N . PRO A 1 197 ? -20.919 -1.417 30.402 1.00 95.75 197 PRO A N 1
ATOM 1618 C CA . PRO A 1 197 ? -19.969 -2.512 30.525 1.00 95.75 197 PRO A CA 1
ATOM 1619 C C . PRO A 1 197 ? -18.965 -2.520 29.366 1.00 95.75 197 PRO A C 1
ATOM 1621 O O . PRO A 1 197 ? -19.297 -2.196 28.228 1.00 95.75 197 PRO A O 1
ATOM 1624 N N . VAL A 1 198 ? -17.728 -2.951 29.632 1.00 94.69 198 VAL A N 1
ATOM 1625 C CA . VAL A 1 198 ? -16.679 -3.094 28.599 1.00 94.69 198 VAL A CA 1
ATOM 1626 C C . VAL A 1 198 ? -17.141 -4.001 27.450 1.00 94.69 198 VAL A C 1
ATOM 1628 O O . VAL A 1 198 ? -16.809 -3.745 26.297 1.00 94.69 198 VAL A O 1
ATOM 1631 N N . LEU A 1 199 ? -17.947 -5.026 27.755 1.00 95.38 199 LEU A N 1
ATOM 1632 C CA . LEU A 1 199 ? -18.588 -5.881 26.754 1.00 95.38 199 LEU A CA 1
ATOM 1633 C C . LEU A 1 199 ? -19.504 -5.090 25.815 1.00 95.38 199 LEU A C 1
ATOM 1635 O O . LEU A 1 199 ? -19.380 -5.246 24.606 1.00 95.38 199 LEU A O 1
ATOM 1639 N N . VAL A 1 200 ? -20.381 -4.244 26.364 1.00 96.62 200 VAL A N 1
ATOM 1640 C CA . VAL A 1 200 ? -21.320 -3.432 25.574 1.00 96.62 200 VAL A CA 1
ATOM 1641 C C . VAL A 1 200 ? -20.544 -2.510 24.647 1.00 96.62 200 VAL A C 1
ATOM 1643 O O . VAL A 1 200 ? -20.796 -2.505 23.453 1.00 96.62 200 VAL A O 1
ATOM 1646 N N . VAL A 1 201 ? -19.511 -1.829 25.153 1.00 97.06 201 VAL A N 1
ATOM 1647 C CA . VAL A 1 201 ? -18.647 -0.982 24.313 1.00 97.06 201 VAL A CA 1
ATOM 1648 C C . VAL A 1 201 ? -18.007 -1.780 23.173 1.00 97.06 201 VAL A C 1
ATOM 1650 O O . VAL A 1 201 ? -17.948 -1.294 22.048 1.00 97.06 201 VAL A O 1
ATOM 1653 N N . GLY A 1 202 ? -17.532 -2.999 23.446 1.00 96.88 202 GLY A N 1
ATOM 1654 C CA . GLY A 1 202 ? -16.962 -3.874 22.422 1.00 96.88 202 GLY A CA 1
ATOM 1655 C C . GLY A 1 202 ? -17.974 -4.247 21.334 1.00 96.88 202 GLY A C 1
ATOM 1656 O O . GLY A 1 202 ? -17.652 -4.124 20.154 1.00 96.88 202 GLY A O 1
ATOM 1657 N N . ILE A 1 203 ? -19.188 -4.651 21.721 1.00 96.62 203 ILE A N 1
ATOM 1658 C CA . ILE A 1 203 ? -20.274 -4.998 20.787 1.00 96.62 203 ILE A CA 1
ATOM 1659 C C . ILE A 1 203 ? -20.668 -3.784 19.943 1.00 96.62 203 ILE A C 1
ATOM 1661 O O . ILE A 1 203 ? -20.681 -3.874 18.719 1.00 96.62 203 ILE A O 1
ATOM 1665 N N . GLU A 1 204 ? -20.887 -2.635 20.582 1.00 96.81 204 GLU A N 1
ATOM 1666 C CA . GLU A 1 204 ? -21.217 -1.368 19.915 1.00 96.81 204 GLU A CA 1
ATOM 1667 C C . GLU A 1 204 ? -20.089 -0.874 19.003 1.00 96.81 204 GLU A C 1
ATOM 1669 O O . GLU A 1 204 ? -20.316 -0.066 18.115 1.00 96.81 204 GLU A O 1
ATOM 1674 N N . SER A 1 205 ? -18.866 -1.374 19.194 1.00 97.44 205 SER A N 1
ATOM 1675 C CA . SER A 1 205 ? -17.720 -1.101 18.322 1.00 97.44 205 SER A CA 1
ATOM 1676 C C . SER A 1 205 ? -17.490 -2.192 17.271 1.00 97.44 205 SER A C 1
ATOM 1678 O O . SER A 1 205 ? -16.429 -2.222 16.654 1.00 97.44 205 SER A O 1
ATOM 1680 N N . GLY A 1 206 ? -18.438 -3.111 17.067 1.00 96.81 206 GLY A N 1
ATOM 1681 C CA . GLY A 1 206 ? -18.382 -4.146 16.031 1.00 96.81 206 GLY A CA 1
ATOM 1682 C C . GLY A 1 206 ? -17.569 -5.395 16.388 1.00 96.81 206 GLY A C 1
ATOM 1683 O O . GLY A 1 206 ? -17.205 -6.165 15.499 1.00 96.81 206 GLY A O 1
ATOM 1684 N N . PHE A 1 207 ? -17.253 -5.635 17.664 1.00 97.44 207 PHE A N 1
ATOM 1685 C CA . PHE A 1 207 ? -16.608 -6.882 18.092 1.00 97.44 207 PHE A CA 1
ATOM 1686 C C . PHE A 1 207 ? -17.631 -7.943 18.504 1.00 97.44 207 PHE A C 1
ATOM 1688 O O . PHE A 1 207 ? -18.586 -7.668 19.218 1.00 97.44 207 PHE A O 1
ATOM 1695 N N . ALA A 1 208 ? -17.360 -9.202 18.148 1.00 94.69 208 ALA A N 1
ATOM 1696 C CA . ALA A 1 208 ? -18.223 -10.328 18.513 1.00 94.69 208 ALA A CA 1
ATOM 1697 C C . ALA A 1 208 ? -18.206 -10.670 20.017 1.00 94.69 208 ALA A C 1
ATOM 1699 O O . ALA A 1 208 ? -19.137 -11.290 20.518 1.00 94.69 208 ALA A O 1
ATOM 1700 N N . SER A 1 209 ? -17.124 -10.343 20.737 1.00 95.44 209 SER A N 1
ATOM 1701 C CA . SER A 1 209 ? -16.982 -10.646 22.170 1.00 95.44 209 SER A CA 1
ATOM 1702 C C . SER A 1 209 ? -15.857 -9.849 22.849 1.00 95.44 209 SER A C 1
ATOM 1704 O O . SER A 1 209 ? -15.028 -9.211 22.194 1.00 95.44 209 SER A O 1
ATOM 1706 N N . VAL A 1 210 ? -15.794 -9.912 24.189 1.00 94.69 210 VAL A N 1
ATOM 1707 C CA . VAL A 1 210 ? -14.822 -9.162 25.017 1.00 94.69 210 VAL A CA 1
ATOM 1708 C C . VAL A 1 210 ? -13.371 -9.541 24.741 1.00 94.69 210 VAL A C 1
ATOM 1710 O O . VAL A 1 210 ? -12.500 -8.674 24.756 1.00 94.69 210 VAL A O 1
ATOM 1713 N N . ALA A 1 211 ? -13.081 -10.825 24.527 1.00 95.69 211 ALA A N 1
ATOM 1714 C CA . ALA A 1 211 ? -11.712 -11.320 24.391 1.00 95.69 211 ALA A CA 1
ATOM 1715 C C . ALA A 1 211 ? -10.970 -10.754 23.158 1.00 95.69 211 ALA A C 1
ATOM 1717 O O . ALA A 1 211 ? -9.854 -10.254 23.317 1.00 95.69 211 ALA A O 1
ATOM 1718 N N . PRO A 1 212 ? -11.524 -10.794 21.927 1.00 95.62 212 PRO A N 1
ATOM 1719 C CA . PRO A 1 212 ? -10.919 -10.122 20.779 1.00 95.62 212 PRO A CA 1
ATOM 1720 C C . PRO A 1 212 ? -10.890 -8.597 20.943 1.00 95.62 212 PRO A C 1
ATOM 1722 O O . PRO A 1 212 ? -9.860 -8.001 20.639 1.00 95.62 212 PRO A O 1
ATOM 1725 N N . PHE A 1 213 ? -11.941 -7.986 21.502 1.00 97.88 213 PHE A N 1
ATOM 1726 C CA . PHE A 1 213 ? -11.963 -6.544 21.770 1.00 97.88 213 PHE A CA 1
ATOM 1727 C C . PHE A 1 213 ? -10.822 -6.105 22.695 1.00 97.88 213 PHE A C 1
ATOM 1729 O O . PHE A 1 213 ? -10.041 -5.228 22.348 1.00 97.88 213 PHE A O 1
ATOM 1736 N N . SER A 1 214 ? -10.677 -6.749 23.853 1.00 96.75 214 SER A N 1
ATOM 1737 C CA . SER A 1 214 ? -9.678 -6.380 24.863 1.00 96.75 214 SER A CA 1
ATOM 1738 C C . SER A 1 214 ? -8.249 -6.571 24.359 1.00 96.75 214 SER A C 1
ATOM 1740 O O . SER A 1 214 ? -7.377 -5.765 24.679 1.00 96.75 214 SER A O 1
ATOM 1742 N N . ARG A 1 215 ? -8.009 -7.617 23.552 1.00 96.88 215 ARG A N 1
ATOM 1743 C CA . ARG A 1 215 ? -6.712 -7.850 22.901 1.00 96.88 215 ARG A CA 1
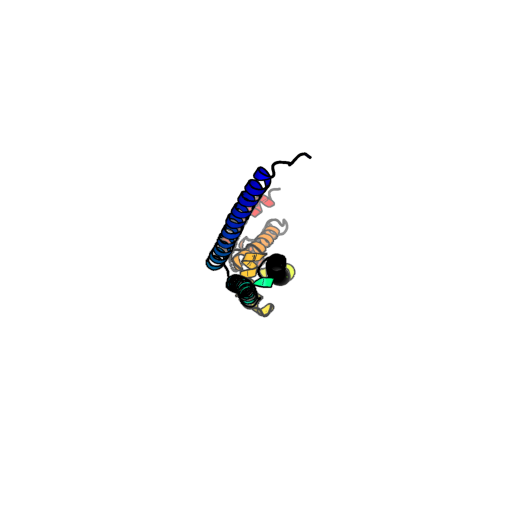ATOM 1744 C C . ARG A 1 215 ? -6.387 -6.744 21.903 1.00 96.88 215 ARG A C 1
ATOM 1746 O O . ARG A 1 215 ? -5.332 -6.135 22.037 1.00 96.88 215 ARG A O 1
ATOM 1753 N N . ALA A 1 216 ? -7.303 -6.449 20.979 1.00 97.12 216 ALA A N 1
ATOM 1754 C CA . ALA A 1 216 ? -7.117 -5.380 20.002 1.00 97.12 216 ALA A CA 1
ATOM 1755 C C . ALA A 1 216 ? -6.946 -4.018 20.694 1.00 97.12 216 ALA A C 1
ATOM 1757 O O . ALA A 1 216 ? -6.026 -3.273 20.379 1.00 97.12 216 ALA A O 1
ATOM 1758 N N . PHE A 1 217 ? -7.766 -3.713 21.704 1.00 98.25 217 PHE A N 1
ATOM 1759 C CA . PHE A 1 217 ? -7.664 -2.458 22.443 1.00 98.25 217 PHE A CA 1
ATOM 1760 C C . PHE A 1 217 ? -6.281 -2.305 23.082 1.00 98.25 217 PHE A C 1
ATOM 1762 O O . PHE A 1 217 ? -5.643 -1.268 22.916 1.00 98.25 217 PHE A O 1
ATOM 1769 N N . LYS A 1 218 ? -5.770 -3.347 23.750 1.00 97.62 218 LYS A N 1
ATOM 1770 C CA . LYS A 1 218 ? -4.427 -3.314 24.342 1.00 97.62 218 LYS A CA 1
ATOM 1771 C C . LYS A 1 218 ? -3.323 -3.230 23.287 1.00 97.62 218 LYS A C 1
ATOM 1773 O O . LYS A 1 218 ? -2.348 -2.525 23.515 1.00 97.62 218 LYS A O 1
ATOM 1778 N N . GLU A 1 219 ? -3.475 -3.905 22.151 1.00 97.06 219 GLU A N 1
ATOM 1779 C CA . GLU A 1 219 ? -2.529 -3.837 21.029 1.00 97.06 219 GLU A CA 1
ATOM 1780 C C . GLU A 1 219 ? -2.408 -2.412 20.470 1.00 97.06 219 GLU A C 1
ATOM 1782 O O . GLU A 1 219 ? -1.297 -1.910 20.321 1.00 97.06 219 GLU A O 1
ATOM 1787 N N . PHE A 1 220 ? -3.533 -1.734 20.224 1.00 97.06 220 PHE A N 1
ATOM 1788 C CA . PHE A 1 220 ? -3.544 -0.396 19.622 1.00 97.06 220 PHE A CA 1
ATOM 1789 C C . PHE A 1 220 ? -3.314 0.751 20.616 1.00 97.06 220 PHE A C 1
ATOM 1791 O O . PHE A 1 220 ? -2.932 1.844 20.205 1.00 97.06 220 PHE A O 1
ATOM 1798 N N . THR A 1 221 ? -3.576 0.551 21.912 1.00 96.69 221 THR A N 1
ATOM 1799 C CA . THR A 1 221 ? -3.515 1.638 22.916 1.00 96.69 221 THR A CA 1
ATOM 1800 C C . THR A 1 221 ? -2.468 1.441 24.007 1.00 96.69 221 THR A C 1
ATOM 1802 O O . THR A 1 221 ? -2.161 2.388 24.727 1.00 96.69 221 THR A O 1
ATOM 1805 N N . GLY A 1 222 ? -1.933 0.229 24.167 1.00 97.31 222 GLY A N 1
ATOM 1806 C CA . GLY A 1 222 ? -1.007 -0.129 25.244 1.00 97.31 222 GLY A CA 1
ATOM 1807 C C . GLY A 1 222 ? -1.663 -0.404 26.605 1.00 97.31 222 GLY A C 1
ATOM 1808 O O . GLY A 1 222 ? -0.993 -0.916 27.503 1.00 97.31 222 GLY A O 1
ATOM 1809 N N . CYS A 1 223 ? -2.961 -0.135 26.784 1.00 96.31 223 CYS A N 1
ATOM 1810 C CA . CYS A 1 223 ? -3.674 -0.324 28.053 1.00 96.31 223 CYS A CA 1
ATOM 1811 C C . CYS A 1 223 ? -5.012 -1.060 27.871 1.00 96.31 223 CYS A C 1
ATOM 1813 O O . CYS A 1 223 ? -5.452 -1.334 26.756 1.00 96.31 223 CYS A O 1
ATOM 1815 N N . THR A 1 224 ? -5.658 -1.461 28.968 1.00 96.31 224 THR A N 1
ATOM 1816 C CA . THR A 1 224 ? -6.980 -2.108 28.890 1.00 96.31 224 THR A CA 1
ATOM 1817 C C . THR A 1 224 ? -8.101 -1.072 28.716 1.00 96.31 224 THR A C 1
ATOM 1819 O O . THR A 1 224 ? -7.952 0.065 29.1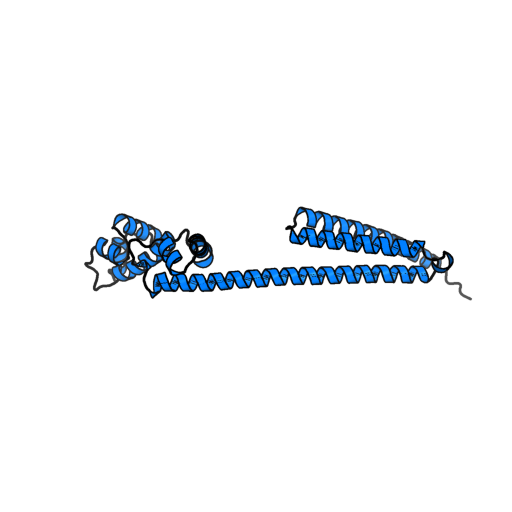71 1.00 96.31 224 THR A O 1
ATOM 1822 N N . PRO A 1 225 ? -9.270 -1.445 28.152 1.00 95.94 225 PRO A N 1
ATOM 1823 C CA . PRO A 1 225 ? -10.410 -0.529 28.021 1.00 95.94 225 PRO A CA 1
ATOM 1824 C C . PRO A 1 225 ? -10.816 0.145 29.344 1.00 95.94 225 PRO A C 1
ATOM 1826 O O . PRO A 1 225 ? -11.135 1.332 29.379 1.00 95.94 225 PRO A O 1
ATOM 1829 N N . GLY A 1 226 ? -10.774 -0.604 30.454 1.00 93.75 226 GLY A N 1
ATOM 1830 C CA . GLY A 1 226 ? -11.090 -0.083 31.786 1.00 93.75 226 GLY A CA 1
ATOM 1831 C C . GLY A 1 226 ? -10.049 0.915 32.303 1.00 93.75 226 GLY A C 1
ATOM 1832 O O . GLY A 1 226 ? -10.417 1.946 32.864 1.00 93.75 226 GLY A O 1
ATOM 1833 N N . GLN A 1 227 ? -8.757 0.649 32.071 1.00 94.94 227 GLN A N 1
ATOM 1834 C CA . GLN A 1 227 ? -7.682 1.595 32.393 1.00 94.94 227 GLN A CA 1
ATOM 1835 C C . GLN A 1 227 ? -7.823 2.886 31.582 1.00 94.94 227 GLN A C 1
ATOM 1837 O O . GLN A 1 227 ? -7.761 3.971 32.158 1.00 94.94 227 GLN A O 1
ATOM 1842 N N . TYR A 1 228 ? -8.084 2.769 30.276 1.00 96.25 228 TYR A N 1
ATOM 1843 C CA . TYR A 1 228 ? -8.309 3.914 29.395 1.00 96.25 228 TYR A CA 1
ATOM 1844 C C . TYR A 1 228 ? -9.484 4.777 29.871 1.00 96.25 228 TYR A C 1
ATOM 1846 O O . TYR A 1 228 ? -9.345 5.992 30.005 1.00 96.25 228 TYR A O 1
ATOM 1854 N N . ARG A 1 229 ? -10.622 4.150 30.211 1.00 94.88 229 ARG A N 1
ATOM 1855 C CA . ARG A 1 229 ? -11.791 4.846 30.772 1.00 94.88 229 ARG A CA 1
ATOM 1856 C C . ARG A 1 229 ? -11.434 5.616 32.040 1.00 94.88 229 ARG A C 1
ATOM 1858 O O . ARG A 1 229 ? -11.751 6.796 32.146 1.00 94.88 229 ARG A O 1
ATOM 1865 N N . LYS A 1 230 ? -10.751 4.966 32.990 1.00 92.75 230 LYS A N 1
ATOM 1866 C CA . LYS A 1 230 ? -10.338 5.609 34.245 1.00 92.75 230 LYS A CA 1
ATOM 1867 C C . LYS A 1 230 ? -9.428 6.808 33.978 1.00 92.75 230 LYS A C 1
ATOM 1869 O O . LYS A 1 230 ? -9.606 7.833 34.611 1.00 92.75 230 LYS A O 1
ATOM 1874 N N . GLN A 1 231 ? -8.495 6.701 33.034 1.00 93.69 231 GLN A N 1
ATOM 1875 C CA . GLN A 1 231 ? -7.594 7.800 32.685 1.00 93.69 231 GLN A CA 1
ATOM 1876 C C . GLN A 1 231 ? -8.325 8.993 32.051 1.00 93.69 231 GLN A C 1
ATOM 1878 O O . GLN A 1 231 ? -7.949 10.132 32.304 1.00 93.69 231 GLN A O 1
ATOM 1883 N N . LYS A 1 232 ? -9.348 8.750 31.221 1.00 92.75 232 LYS A N 1
ATOM 1884 C CA . LYS A 1 232 ? -10.073 9.811 30.501 1.00 92.75 232 LYS A CA 1
ATOM 1885 C C . LYS A 1 232 ? -11.192 10.475 31.305 1.00 92.75 232 LYS A C 1
ATOM 1887 O O . LYS A 1 232 ? -11.483 11.630 31.033 1.00 92.75 232 LYS A O 1
ATOM 1892 N N . LEU A 1 233 ? -11.790 9.773 32.270 1.00 87.38 233 LEU A N 1
ATOM 1893 C CA . LEU A 1 233 ? -12.884 10.277 33.118 1.00 87.38 233 LEU A CA 1
ATOM 1894 C C . LEU A 1 233 ? -12.438 10.649 34.548 1.00 87.38 233 LEU A C 1
ATOM 1896 O O . LEU A 1 233 ? -13.283 10.882 35.407 1.00 87.38 233 LEU A O 1
ATOM 1900 N N . ALA A 1 234 ? -11.132 10.628 34.838 1.00 75.69 234 ALA A N 1
ATOM 1901 C CA . ALA A 1 234 ? -10.567 11.079 36.118 1.00 75.69 234 ALA A CA 1
ATOM 1902 C C . ALA A 1 234 ? -10.196 12.576 36.134 1.00 75.69 234 ALA A C 1
ATOM 1904 O O . ALA A 1 234 ? -9.544 13.021 37.077 1.00 75.69 234 ALA A O 1
ATOM 1905 N N . VAL A 1 235 ? -10.593 13.318 35.097 1.00 51.59 235 VAL A N 1
ATOM 1906 C CA . VAL A 1 235 ? -10.542 14.786 35.009 1.00 51.59 235 VAL A CA 1
ATOM 1907 C C . VAL A 1 235 ? -11.961 15.303 35.183 1.00 51.59 235 VAL A C 1
ATOM 1909 O O . VAL A 1 235 ? -12.130 16.274 35.946 1.00 51.59 235 VAL A O 1
#

pLDDT: mean 84.39, std 12.56, range [38.0, 98.31]

Organism: NCBI:txid1129367

Sequence (235 aa):
MWQLQTDWLSALITVLSETIAILSSGMLILAFWEGYRVLQSANMTQRKITMVYLSSFLVSIISVMLIAVSLPKDLATGEGREWLVVFAYTLIFISTHWLIRFRQQQLMQQDLKNEGITQSEHLLSKEIQRLLVEEKRFLDVNLRVADIARELDLPEYRIRTIMLTCFNAKNFNHYVNQIRIEYAKTILSAPDKRDWPVLVVGIESGFASVAPFSRAFKEFTGCTPGQYRKQKLAV